Protein AF-A0A090QMY3-F1 (afdb_monomer_lite)

Organism: NCBI:txid754436

Sequence (239 aa):
MTNYEHYQSTVEQVNRAIQKEANAPWYIEYRPVTTSVRQAFDLVSPAGIVCQQLELDAAVAHAHWPEKSAVEQHVLDYVVRGAARLAPLRQTAFRNNIPQWLTQSLQQVHHVTGSSERLLSMLNDPAFPYPSQVNLDGIYLPCWVWHASEDETGASQASISVIDRRTGYFSAPRSVAAAQLVDQEKWLGAQVIDSVDESIETIRYYVDAHRRSQHHVDFDEPSISEALRHPCAATLSRL

Foldseek 3Di:
DFLLVVLVVLLVLLLVVVLVVQVAWWWKAWDPDPDQQKTWIFTAGPVRFGQEIAIDGPVVCCVQHPHGDTDDSLQVSQLSSLLSQLLFFPQLLSLLQLLVSRYCVVNLLVLVDPDDVVSVVLSNDSVDWHWFWFQDPNDTFIKIFSDWDQDPVRFIKTWIWTGDSVRSDTDRIDIDGPVRTDDSSVGSSPTRTDHSVSSNVSNVVSSVVSRVVVPPPPPPPPPPVRCVVDPDPVSPPVD

Structure (mmCIF, N/CA/C/O backbone):
data_AF-A0A090QMY3-F1
#
_entry.id   AF-A0A090QMY3-F1
#
loop_
_atom_site.group_PDB
_atom_site.id
_atom_site.type_symbol
_atom_site.label_atom_id
_atom_site.label_alt_id
_atom_site.label_comp_id
_atom_site.label_asym_id
_atom_site.label_entity_id
_atom_site.label_seq_id
_atom_site.pdbx_PDB_ins_code
_atom_site.Cartn_x
_atom_site.Cartn_y
_atom_site.Cartn_z
_atom_site.occupancy
_atom_site.B_iso_or_equiv
_atom_site.auth_seq_id
_atom_site.auth_comp_id
_atom_site.auth_asym_id
_atom_site.auth_atom_id
_atom_site.pdbx_PDB_model_num
ATOM 1 N N . MET A 1 1 ? 5.934 15.556 -22.215 1.00 76.00 1 MET A N 1
ATOM 2 C CA . MET A 1 1 ? 5.550 14.830 -20.999 1.00 76.00 1 MET A CA 1
ATOM 3 C C . MET A 1 1 ? 5.799 13.356 -21.248 1.00 76.00 1 MET A C 1
ATOM 5 O O . MET A 1 1 ? 5.212 12.819 -22.183 1.00 76.00 1 MET A O 1
ATOM 9 N N . THR A 1 2 ? 6.722 12.739 -20.518 1.00 85.69 2 THR A N 1
ATOM 10 C CA . THR A 1 2 ? 6.948 11.286 -20.558 1.00 85.69 2 THR A CA 1
ATOM 11 C C . THR A 1 2 ? 5.806 10.562 -19.836 1.00 85.69 2 THR A C 1
ATOM 13 O O . THR A 1 2 ? 5.078 11.169 -19.049 1.00 85.69 2 THR A O 1
ATOM 16 N N . ASN A 1 3 ? 5.637 9.256 -20.067 1.00 86.38 3 ASN A N 1
ATOM 17 C CA . ASN A 1 3 ? 4.653 8.467 -19.310 1.00 86.38 3 ASN A CA 1
ATOM 18 C C . ASN A 1 3 ? 4.964 8.450 -17.804 1.00 86.38 3 ASN A C 1
ATOM 20 O O . ASN A 1 3 ? 4.046 8.394 -16.991 1.00 86.38 3 ASN A O 1
ATOM 24 N N . TYR A 1 4 ? 6.241 8.561 -17.427 1.00 88.44 4 TYR A N 1
ATOM 25 C CA . TYR A 1 4 ? 6.655 8.689 -16.032 1.00 88.44 4 TYR A CA 1
ATOM 26 C C . TYR A 1 4 ? 6.173 10.006 -15.406 1.00 88.44 4 TYR A C 1
ATOM 28 O O . TYR A 1 4 ? 5.525 9.984 -14.362 1.00 88.44 4 TYR A O 1
ATOM 36 N N . GLU A 1 5 ? 6.399 11.141 -16.073 1.00 90.69 5 GLU A N 1
ATOM 37 C CA . GLU A 1 5 ? 5.902 12.451 -15.623 1.00 90.69 5 GLU A CA 1
ATOM 38 C C . GLU A 1 5 ? 4.368 12.474 -15.556 1.00 90.69 5 GLU A C 1
ATOM 40 O O . GLU A 1 5 ? 3.778 13.002 -14.610 1.00 90.69 5 GLU A O 1
ATOM 45 N N . HIS A 1 6 ? 3.710 11.853 -16.541 1.00 92.19 6 HIS A N 1
ATOM 46 C CA . HIS A 1 6 ? 2.259 11.715 -16.558 1.00 92.19 6 HIS A CA 1
ATOM 47 C C . HIS A 1 6 ? 1.744 10.899 -15.364 1.00 92.19 6 HIS A C 1
ATOM 49 O O . HIS A 1 6 ? 0.794 11.318 -14.698 1.00 92.19 6 HIS A O 1
ATOM 55 N N . TYR A 1 7 ? 2.391 9.772 -15.053 1.00 93.56 7 TYR A N 1
ATOM 56 C CA . TYR A 1 7 ? 2.085 8.963 -13.876 1.00 93.56 7 TYR A CA 1
ATOM 57 C C . TYR A 1 7 ? 2.255 9.765 -12.586 1.00 93.56 7 TYR A C 1
ATOM 59 O O . TYR A 1 7 ? 1.323 9.819 -11.789 1.00 93.56 7 TYR A O 1
ATOM 67 N N . GLN A 1 8 ? 3.388 10.445 -12.395 1.00 93.25 8 GLN A N 1
ATOM 68 C CA . GLN A 1 8 ? 3.629 11.241 -11.189 1.00 93.25 8 GLN A CA 1
ATOM 69 C C . GLN A 1 8 ? 2.563 12.328 -10.994 1.00 93.25 8 GLN A C 1
ATOM 71 O O . GLN A 1 8 ? 2.007 12.456 -9.903 1.00 93.25 8 GLN A O 1
ATOM 76 N N . SER A 1 9 ? 2.224 13.057 -12.063 1.00 95.38 9 SER A N 1
ATOM 77 C CA . SER A 1 9 ? 1.175 14.081 -12.027 1.00 95.38 9 SER A CA 1
ATOM 78 C C . SER A 1 9 ? -0.204 13.495 -11.704 1.00 95.38 9 SER A C 1
ATOM 80 O O . SER A 1 9 ? -0.978 14.099 -10.957 1.00 95.38 9 SER A O 1
ATOM 82 N N . THR A 1 10 ? -0.511 12.309 -12.234 1.00 95.88 10 THR A N 1
ATOM 83 C CA . THR A 1 10 ? -1.769 11.602 -11.964 1.00 95.88 10 THR A CA 1
ATOM 84 C C . THR A 1 10 ? -1.836 11.162 -10.503 1.00 95.88 10 THR A C 1
ATOM 86 O O . THR A 1 10 ? -2.801 11.482 -9.813 1.00 95.88 10 THR A O 1
ATOM 89 N N . VAL A 1 11 ? -0.782 10.515 -9.995 1.00 95.81 11 VAL A N 1
ATOM 90 C CA . VAL A 1 11 ? -0.675 10.075 -8.596 1.00 95.81 11 VAL A CA 1
ATOM 91 C C . VAL A 1 11 ? -0.853 11.244 -7.633 1.00 95.81 11 VAL A C 1
ATOM 93 O O . VAL A 1 11 ? -1.584 11.112 -6.655 1.00 95.81 11 VAL A O 1
ATOM 96 N N . GLU A 1 12 ? -0.222 12.393 -7.889 1.00 96.75 12 GLU A N 1
ATOM 97 C CA . GLU A 1 12 ? -0.337 13.561 -7.009 1.00 96.75 12 GLU A CA 1
ATOM 98 C C . GLU A 1 12 ? -1.786 14.068 -6.919 1.00 96.75 12 GLU A C 1
ATOM 100 O O . GLU A 1 12 ? -2.294 14.342 -5.826 1.00 96.75 12 GLU A O 1
ATOM 105 N N . GLN A 1 13 ? -2.469 14.162 -8.062 1.00 97.88 13 GLN A N 1
ATOM 106 C CA . GLN A 1 13 ? -3.857 14.618 -8.130 1.00 97.88 13 GLN A CA 1
ATOM 107 C C . GLN A 1 13 ? -4.817 13.626 -7.465 1.00 97.88 13 GLN A C 1
ATOM 109 O O . GLN A 1 13 ? -5.666 14.043 -6.673 1.00 97.88 13 GLN A O 1
ATOM 114 N N . VAL A 1 14 ? -4.642 12.325 -7.717 1.00 97.56 14 VAL A N 1
ATOM 115 C CA . VAL A 1 14 ? -5.430 11.252 -7.089 1.00 97.56 14 VAL A CA 1
ATOM 116 C C . VAL A 1 14 ? -5.219 11.257 -5.578 1.00 97.56 14 VAL A C 1
ATOM 118 O O . VAL A 1 14 ? -6.191 11.295 -4.827 1.00 97.56 14 VAL A O 1
ATOM 121 N N . ASN A 1 15 ? -3.966 11.304 -5.118 1.00 96.81 15 ASN A N 1
ATOM 122 C CA . ASN A 1 15 ? -3.625 11.354 -3.698 1.00 96.81 15 ASN A CA 1
ATOM 123 C C . ASN A 1 15 ? -4.322 12.531 -3.004 1.00 96.81 15 ASN A C 1
ATOM 125 O O . ASN A 1 15 ? -4.992 12.352 -1.993 1.00 96.81 15 ASN A O 1
ATOM 129 N N . ARG A 1 16 ? -4.253 13.731 -3.594 1.00 96.19 16 ARG A N 1
ATOM 130 C CA . ARG A 1 16 ? -4.919 14.927 -3.058 1.00 96.19 16 ARG A CA 1
ATOM 131 C C . ARG A 1 16 ? -6.442 14.781 -2.997 1.00 96.19 16 ARG A C 1
ATOM 133 O O . ARG A 1 16 ? -7.056 15.315 -2.074 1.00 96.19 16 ARG A O 1
ATOM 140 N N . ALA A 1 17 ? -7.057 14.127 -3.981 1.00 96.56 17 ALA A N 1
ATOM 141 C CA . ALA A 1 17 ? -8.501 13.913 -4.012 1.00 96.56 17 ALA A CA 1
ATOM 142 C C . ALA A 1 17 ? -8.941 12.929 -2.918 1.00 96.56 17 ALA A C 1
ATOM 144 O O . ALA A 1 17 ? -9.789 13.272 -2.096 1.00 96.56 17 ALA A O 1
ATOM 145 N N . ILE A 1 18 ? -8.301 11.759 -2.847 1.00 95.25 18 ILE A N 1
ATOM 146 C CA . ILE A 1 18 ? -8.640 10.714 -1.873 1.00 95.25 18 ILE A CA 1
ATOM 147 C C . ILE A 1 18 ? -8.323 11.156 -0.441 1.00 95.25 18 ILE A C 1
ATOM 149 O O . ILE A 1 18 ? -9.100 10.876 0.468 1.00 95.25 18 ILE A O 1
ATOM 153 N N . GLN A 1 19 ? -7.252 11.924 -0.224 1.00 93.56 19 GLN A N 1
ATOM 154 C CA . GLN A 1 19 ? -6.925 12.457 1.101 1.00 93.56 19 GLN A CA 1
ATOM 155 C C . GLN A 1 19 ? -8.052 13.328 1.676 1.00 93.56 19 GLN A C 1
ATOM 157 O O . GLN A 1 19 ? -8.326 13.283 2.873 1.00 93.56 19 GLN A O 1
ATOM 162 N N . LYS A 1 20 ? -8.738 14.109 0.829 1.00 92.06 20 LYS A N 1
ATOM 163 C CA . LYS A 1 20 ? -9.890 14.919 1.257 1.00 92.06 20 LYS A CA 1
ATOM 164 C C . LYS A 1 20 ? -11.068 14.050 1.694 1.00 92.06 20 LYS A C 1
ATOM 166 O O . LYS A 1 20 ? -11.793 14.442 2.603 1.00 92.06 20 LYS A O 1
ATOM 171 N N . GLU A 1 21 ? -11.250 12.893 1.061 1.0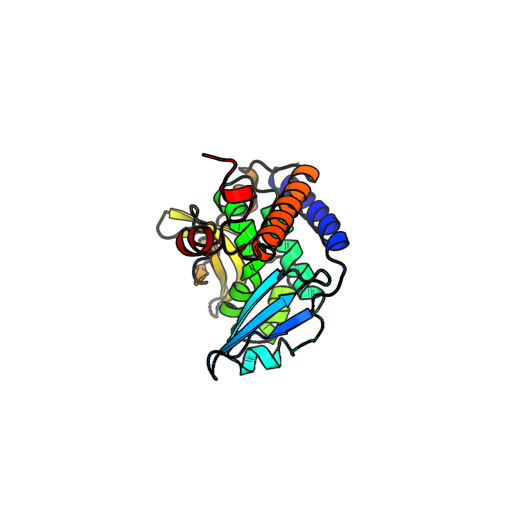0 89.88 21 GLU A N 1
ATOM 172 C CA . GLU A 1 21 ? -12.290 11.920 1.413 1.00 89.88 21 GLU A CA 1
ATOM 173 C C . GLU A 1 21 ? -11.943 11.161 2.703 1.00 89.88 21 GLU A C 1
ATOM 175 O O . GLU A 1 21 ? -12.826 10.879 3.508 1.00 89.88 21 GLU A O 1
ATOM 180 N N . ALA A 1 22 ? -10.656 10.892 2.942 1.00 86.19 22 ALA A N 1
ATOM 181 C CA . ALA A 1 22 ? -10.155 10.161 4.106 1.00 86.19 22 ALA A CA 1
ATOM 182 C C . ALA A 1 22 ? -9.902 11.031 5.359 1.00 86.19 22 ALA A C 1
ATOM 184 O O . ALA A 1 22 ? -9.361 10.532 6.338 1.00 86.19 22 ALA A O 1
ATOM 185 N N . ASN A 1 23 ? -10.296 12.310 5.366 1.00 78.31 23 ASN A N 1
ATOM 186 C CA . ASN A 1 23 ? -9.956 13.307 6.401 1.00 78.31 23 ASN A CA 1
ATOM 187 C C . ASN A 1 23 ? -10.599 13.075 7.792 1.00 78.31 23 ASN A C 1
ATOM 189 O O . ASN A 1 23 ? -10.559 13.941 8.664 1.00 78.31 23 ASN A O 1
ATOM 193 N N . ALA A 1 24 ? -11.254 11.939 8.010 1.00 83.56 24 ALA A N 1
ATOM 194 C CA . ALA A 1 24 ? -11.863 11.620 9.291 1.00 83.56 24 ALA A CA 1
ATOM 195 C C . ALA A 1 24 ? -10.978 10.605 10.039 1.00 83.56 24 ALA A C 1
ATOM 197 O O . ALA A 1 24 ? -10.548 9.622 9.429 1.00 83.56 24 ALA A O 1
ATOM 198 N N . PRO A 1 25 ? -10.697 10.821 11.338 1.00 87.31 25 PRO A N 1
ATOM 199 C CA . PRO A 1 25 ? -9.741 10.003 12.076 1.00 87.31 25 PRO A CA 1
ATOM 200 C C . PRO A 1 25 ? -10.227 8.559 12.173 1.00 87.31 25 PRO A C 1
ATOM 202 O O . PRO A 1 25 ? -11.381 8.312 12.514 1.00 87.31 25 PRO A O 1
ATOM 205 N N . TRP A 1 26 ? -9.348 7.603 11.881 1.00 93.75 26 TRP A N 1
ATOM 206 C CA . TRP A 1 26 ? -9.626 6.192 12.150 1.00 93.75 26 TRP A CA 1
ATOM 207 C C . TRP A 1 26 ? -9.380 5.890 13.629 1.00 93.75 26 TRP A C 1
ATOM 209 O O . TRP A 1 26 ? -8.683 6.640 14.314 1.00 93.75 26 TRP A O 1
ATOM 219 N N . TYR A 1 27 ? -9.926 4.784 14.115 1.00 94.38 27 TYR A N 1
ATOM 220 C CA . TYR A 1 27 ? -9.776 4.327 15.493 1.00 94.38 27 TYR A CA 1
ATOM 221 C C . TYR A 1 27 ? -9.229 2.910 15.536 1.00 94.38 27 TYR A C 1
ATOM 223 O O . TYR A 1 27 ? -9.397 2.135 14.597 1.00 94.38 27 TYR A O 1
ATOM 231 N N . ILE A 1 28 ? -8.561 2.585 16.635 1.00 95.31 28 ILE A N 1
ATOM 232 C CA . ILE A 1 28 ? -7.950 1.277 16.847 1.00 95.31 28 ILE A CA 1
ATOM 233 C C . ILE A 1 28 ? -8.906 0.402 17.656 1.00 95.31 28 ILE A C 1
ATOM 235 O O . ILE A 1 28 ? -9.244 0.739 18.794 1.00 95.31 28 ILE A O 1
ATOM 239 N N . GLU A 1 29 ? -9.292 -0.742 17.097 1.00 94.69 29 GLU A N 1
ATOM 240 C CA . GLU A 1 29 ? -10.166 -1.720 17.747 1.00 94.69 29 GLU A CA 1
ATOM 241 C C . GLU A 1 29 ? -9.447 -3.057 17.922 1.00 94.69 29 GLU A C 1
ATOM 243 O O . GLU A 1 29 ? -9.020 -3.693 16.959 1.00 94.69 29 GLU A O 1
ATOM 248 N N . TYR A 1 30 ? -9.285 -3.495 19.171 1.00 93.44 30 TYR A N 1
ATOM 249 C CA . TYR A 1 30 ? -8.626 -4.763 19.463 1.00 93.44 30 TYR A CA 1
ATOM 250 C C . TYR A 1 30 ? -9.609 -5.914 19.307 1.00 93.44 30 TYR A C 1
ATOM 252 O O . TYR A 1 30 ? -10.712 -5.900 19.856 1.00 93.44 30 TYR A O 1
ATOM 260 N N . ARG A 1 31 ? -9.179 -6.951 18.589 1.00 91.44 31 ARG A N 1
ATOM 261 C CA . ARG A 1 31 ? -9.924 -8.204 18.501 1.00 91.44 31 ARG A CA 1
ATOM 262 C C . ARG A 1 31 ? -9.680 -9.037 19.768 1.00 91.44 31 ARG A C 1
ATOM 264 O O . ARG A 1 31 ? -8.616 -8.908 20.386 1.00 91.44 31 ARG A O 1
ATOM 271 N N . PRO A 1 32 ? -10.640 -9.893 20.173 1.00 86.25 32 PRO A N 1
ATOM 272 C CA . PRO A 1 32 ? -10.471 -10.769 21.326 1.00 86.25 32 PRO A CA 1
ATOM 273 C C . PRO A 1 32 ? -9.166 -11.564 21.239 1.00 86.25 32 PRO A C 1
ATOM 275 O O . PRO A 1 32 ? -8.857 -12.161 20.208 1.00 86.25 32 PRO A O 1
ATOM 278 N N . VAL A 1 33 ? -8.401 -11.555 22.330 1.00 78.31 33 VAL A N 1
ATOM 279 C CA . VAL A 1 33 ? -7.078 -12.182 22.397 1.00 78.31 33 VAL A CA 1
ATOM 280 C C . VAL A 1 33 ? -7.205 -13.689 22.184 1.00 78.31 33 VAL A C 1
ATOM 282 O O . VAL A 1 33 ? -7.813 -14.389 22.992 1.00 78.31 33 VAL A O 1
ATOM 285 N N . THR A 1 34 ? -6.602 -14.202 21.113 1.00 64.50 34 THR A N 1
ATOM 286 C CA . THR A 1 34 ? -6.524 -15.644 20.838 1.00 64.50 34 THR A CA 1
ATOM 287 C C . THR A 1 34 ? -5.340 -16.305 21.546 1.00 64.50 34 THR A C 1
ATOM 289 O O . THR A 1 34 ? -5.429 -17.474 21.915 1.00 64.50 34 THR A O 1
ATOM 292 N N . THR A 1 35 ? -4.239 -15.575 21.783 1.00 71.94 35 THR A N 1
ATOM 293 C CA . THR A 1 35 ? -3.051 -16.052 22.519 1.00 71.94 35 THR A CA 1
ATOM 294 C C . THR A 1 35 ? -2.392 -14.919 23.307 1.00 71.94 35 THR A C 1
ATOM 296 O O . THR A 1 35 ? -2.449 -13.770 22.895 1.00 71.94 35 THR A O 1
ATOM 299 N N . SER A 1 36 ? -1.699 -15.215 24.412 1.00 74.56 36 SER A N 1
ATOM 300 C CA . SER A 1 36 ? -1.029 -14.185 25.232 1.00 74.56 36 SER A CA 1
ATOM 301 C C . SER A 1 36 ? 0.165 -13.495 24.555 1.00 74.56 36 SER A C 1
ATOM 303 O O . SER A 1 36 ? 0.686 -12.518 25.089 1.00 74.56 36 SER A O 1
ATOM 305 N N . VAL A 1 37 ? 0.624 -14.004 23.407 1.00 86.19 37 VAL A N 1
ATOM 306 C CA . VAL A 1 37 ? 1.833 -13.529 22.716 1.00 86.19 37 VAL A CA 1
ATOM 307 C C . VAL A 1 37 ? 1.496 -12.556 21.587 1.00 86.19 37 VAL A C 1
ATOM 309 O O . VAL A 1 37 ? 2.251 -11.615 21.350 1.00 86.19 37 VAL A O 1
ATOM 312 N N . ARG A 1 38 ? 0.361 -12.749 20.906 1.00 90.50 38 ARG A N 1
ATOM 313 C CA . ARG A 1 38 ? -0.054 -11.957 19.743 1.00 90.50 38 ARG A CA 1
ATOM 314 C C . ARG A 1 38 ? -1.318 -11.164 20.042 1.00 90.50 38 ARG A C 1
ATOM 316 O O . ARG A 1 38 ? -2.239 -11.669 20.674 1.00 90.50 38 ARG A O 1
ATOM 323 N N . GLN A 1 39 ? -1.370 -9.940 19.533 1.00 92.06 39 GLN A N 1
ATOM 324 C CA . GLN A 1 39 ? -2.547 -9.086 19.567 1.00 92.06 39 GLN A CA 1
ATOM 325 C C . GLN A 1 39 ? -2.977 -8.771 18.138 1.00 92.06 39 GLN A C 1
ATOM 327 O O . GLN A 1 39 ? -2.235 -8.147 17.375 1.00 92.06 39 GLN A O 1
ATOM 332 N N . ALA A 1 40 ? -4.194 -9.190 17.804 1.00 93.94 40 ALA A N 1
ATOM 333 C CA . ALA A 1 40 ? -4.861 -8.828 16.566 1.00 93.94 40 ALA A CA 1
ATOM 334 C C . ALA A 1 40 ? -5.713 -7.571 16.789 1.00 93.94 40 ALA A C 1
ATOM 336 O O . ALA A 1 40 ? -6.410 -7.458 17.800 1.00 93.94 40 ALA A O 1
ATOM 337 N N . PHE A 1 41 ? -5.655 -6.620 15.868 1.00 94.31 41 PHE A N 1
ATOM 338 C CA . PHE A 1 41 ? -6.429 -5.384 15.938 1.00 94.31 41 PHE A CA 1
ATOM 339 C C . PHE A 1 41 ? -6.707 -4.843 14.542 1.00 94.31 41 PHE A C 1
ATOM 341 O O . PHE A 1 41 ? -6.051 -5.220 13.567 1.00 94.31 41 PHE A O 1
ATOM 348 N N . ASP A 1 42 ? -7.701 -3.972 14.469 1.00 95.50 42 ASP A N 1
ATOM 349 C CA . ASP A 1 42 ? -8.201 -3.385 13.242 1.00 95.50 42 ASP A CA 1
ATOM 350 C C . ASP A 1 42 ? -8.132 -1.857 13.342 1.00 95.50 42 ASP A C 1
ATOM 352 O O . ASP A 1 42 ? -8.348 -1.273 14.407 1.00 95.50 42 ASP A O 1
ATOM 356 N N . LEU A 1 43 ? -7.811 -1.202 12.226 1.00 95.19 43 LEU A N 1
ATOM 357 C CA . LEU A 1 43 ? -7.955 0.243 12.079 1.00 95.19 43 LEU A CA 1
ATOM 358 C C . LEU A 1 43 ? -9.285 0.510 11.390 1.00 95.19 43 LEU A C 1
ATOM 360 O O . LEU A 1 43 ? -9.467 0.136 10.230 1.00 95.19 43 LEU A O 1
ATOM 364 N N . VAL A 1 44 ? -10.206 1.144 12.102 1.00 93.50 44 VAL A N 1
ATOM 365 C CA . VAL A 1 44 ? -11.608 1.278 11.708 1.00 93.50 44 VAL A CA 1
ATOM 366 C C . VAL A 1 44 ? -11.919 2.735 11.397 1.00 93.50 44 VAL A C 1
ATOM 368 O O . VAL A 1 44 ? -11.631 3.639 12.181 1.00 93.50 44 VAL A O 1
ATOM 371 N N . SER A 1 45 ? -12.505 2.986 10.230 1.00 91.81 45 SER A N 1
ATOM 372 C CA . SER A 1 45 ? -12.984 4.324 9.871 1.00 91.81 45 SER A CA 1
ATOM 373 C C . SER A 1 45 ? -14.173 4.752 10.747 1.00 91.81 45 SER A C 1
ATOM 375 O O . SER A 1 45 ? -14.891 3.901 11.270 1.00 91.81 45 SER A O 1
ATOM 377 N N . PRO A 1 46 ? -14.500 6.054 10.825 1.00 88.00 46 PRO A N 1
ATOM 378 C CA . PRO A 1 46 ? -15.694 6.531 11.537 1.00 88.00 46 PRO A CA 1
ATOM 379 C C . PRO A 1 46 ? -17.022 5.939 11.052 1.00 88.00 46 PRO A C 1
ATOM 381 O O . PRO A 1 46 ? -18.017 5.991 11.767 1.00 88.00 46 PRO A O 1
ATOM 384 N N . ALA A 1 47 ? -17.050 5.385 9.837 1.00 86.25 47 ALA A N 1
ATOM 385 C CA . ALA A 1 47 ? -18.209 4.694 9.282 1.00 86.25 47 ALA A CA 1
ATOM 386 C C . ALA A 1 47 ? -18.311 3.218 9.725 1.00 86.25 47 ALA A C 1
ATOM 388 O O . ALA A 1 47 ? -19.187 2.507 9.239 1.00 86.25 47 ALA A O 1
ATOM 389 N N . GLY A 1 48 ? -17.416 2.742 10.599 1.00 87.00 48 GLY A N 1
ATOM 390 C CA . GLY A 1 48 ? -17.379 1.353 11.070 1.00 87.00 48 GLY A CA 1
ATOM 391 C C . GLY A 1 48 ? -16.758 0.369 10.075 1.00 87.00 48 GLY A C 1
ATOM 392 O O . GLY A 1 48 ? -16.933 -0.835 10.216 1.00 87.00 48 GLY A O 1
ATOM 393 N N . ILE A 1 49 ? -16.062 0.862 9.046 1.00 89.94 49 ILE A N 1
ATOM 394 C CA . ILE A 1 49 ? -15.405 0.014 8.041 1.00 89.94 49 ILE A CA 1
ATOM 395 C C . ILE A 1 49 ? -13.999 -0.310 8.531 1.00 89.94 49 ILE A C 1
ATOM 397 O O . ILE A 1 49 ? -13.222 0.617 8.773 1.00 89.94 49 ILE A O 1
ATOM 401 N N . VAL A 1 50 ? -13.657 -1.595 8.604 1.00 92.50 50 VAL A N 1
ATOM 402 C CA . VAL A 1 50 ? -12.290 -2.063 8.844 1.00 92.50 50 VAL A CA 1
ATOM 403 C C . VAL A 1 50 ? -11.438 -1.680 7.642 1.00 92.50 50 VAL A C 1
ATOM 405 O O . VAL A 1 50 ? -11.590 -2.232 6.551 1.00 92.50 50 VAL A O 1
ATOM 408 N N . CYS A 1 51 ? -10.558 -0.707 7.829 1.00 92.75 51 CYS A N 1
ATOM 409 C CA . CYS A 1 51 ? -9.613 -0.277 6.818 1.00 92.75 51 CYS A CA 1
ATOM 410 C C . CYS A 1 51 ? -8.422 -1.226 6.830 1.00 92.75 51 CYS A C 1
ATOM 412 O O . CYS A 1 51 ? -8.282 -1.991 5.895 1.00 92.75 51 CYS A O 1
ATOM 414 N N . GLN A 1 52 ? -7.633 -1.268 7.903 1.00 95.50 52 GLN A N 1
ATOM 415 C CA . GLN A 1 52 ? -6.436 -2.115 7.991 1.00 95.50 52 GLN A CA 1
ATOM 416 C C . GLN A 1 52 ? -6.603 -3.181 9.070 1.00 95.50 52 GLN A C 1
ATOM 418 O O . GLN A 1 52 ? -7.259 -2.943 10.078 1.00 95.50 52 GLN A O 1
ATOM 423 N N . GLN A 1 53 ? -5.977 -4.335 8.877 1.00 94.81 53 GLN A N 1
ATOM 424 C CA . GLN A 1 53 ? -5.956 -5.440 9.826 1.00 94.81 53 GLN A CA 1
ATOM 425 C C . GLN A 1 53 ? -4.510 -5.774 10.153 1.00 94.81 53 GLN A C 1
ATOM 427 O O . GLN A 1 53 ? -3.690 -5.959 9.253 1.00 94.81 53 GLN A O 1
ATOM 432 N N . LEU A 1 54 ? -4.210 -5.862 11.443 1.00 94.00 54 LEU A N 1
ATOM 433 C CA . LEU A 1 54 ? -2.872 -6.137 11.931 1.00 94.00 54 LEU A CA 1
ATOM 434 C C . LEU A 1 54 ? -2.890 -7.255 12.972 1.00 94.00 54 LEU A C 1
ATOM 436 O O . LEU A 1 54 ? -3.844 -7.418 13.734 1.00 94.00 54 LEU A O 1
ATOM 440 N N . GLU A 1 55 ? -1.805 -8.016 13.007 1.00 93.19 55 GLU A N 1
ATOM 441 C CA . GLU A 1 55 ? -1.486 -8.981 14.049 1.00 93.19 55 GLU A CA 1
ATOM 442 C C . GLU A 1 55 ? -0.000 -8.864 14.396 1.00 93.19 55 GLU A C 1
ATOM 444 O O . GLU A 1 55 ? 0.888 -9.207 13.608 1.00 93.19 55 GLU A O 1
ATOM 449 N N . LEU A 1 56 ? 0.272 -8.358 15.596 1.00 91.44 56 LEU A N 1
ATOM 450 C CA . LEU A 1 56 ? 1.620 -8.068 16.080 1.00 91.44 56 LEU A CA 1
ATOM 451 C C . LEU A 1 56 ? 1.865 -8.772 17.411 1.00 91.44 56 LEU A C 1
ATOM 453 O O . LEU A 1 56 ? 0.935 -9.257 18.055 1.00 91.44 56 LEU A O 1
ATOM 457 N N . ASP A 1 57 ? 3.121 -8.819 17.845 1.00 91.06 57 ASP A N 1
ATOM 458 C CA . ASP A 1 57 ? 3.418 -9.199 19.226 1.00 91.06 57 ASP A CA 1
ATOM 459 C C . ASP A 1 57 ? 2.718 -8.224 20.177 1.00 91.06 57 ASP A C 1
ATOM 461 O O . ASP A 1 57 ? 2.741 -7.009 19.959 1.00 91.06 57 ASP A O 1
ATOM 465 N N . ALA A 1 58 ? 2.094 -8.744 21.236 1.00 90.00 58 ALA A N 1
ATOM 466 C CA . ALA A 1 58 ? 1.230 -7.952 22.107 1.00 90.00 58 ALA A CA 1
ATOM 467 C C . ALA A 1 58 ? 1.959 -6.724 22.675 1.00 90.00 58 ALA A C 1
ATOM 469 O O . ALA A 1 58 ? 1.407 -5.628 22.662 1.00 90.00 58 ALA A O 1
ATOM 470 N N . ALA A 1 59 ? 3.221 -6.864 23.089 1.00 88.25 59 ALA A N 1
ATOM 471 C CA . ALA A 1 59 ? 4.019 -5.738 23.577 1.00 88.25 59 ALA A CA 1
ATOM 472 C C . ALA A 1 59 ? 4.187 -4.625 22.524 1.00 88.25 59 ALA A C 1
ATOM 474 O O . ALA A 1 59 ? 4.088 -3.445 22.850 1.00 88.25 59 ALA A O 1
ATOM 475 N N . VAL A 1 60 ? 4.392 -4.995 21.255 1.00 88.81 60 VAL A N 1
ATOM 476 C CA . VAL A 1 60 ? 4.525 -4.043 20.143 1.00 88.81 60 VAL A CA 1
ATOM 477 C C . VAL A 1 60 ? 3.179 -3.390 19.841 1.00 88.81 60 VAL A C 1
ATOM 479 O O . VAL A 1 60 ? 3.132 -2.169 19.707 1.00 88.81 60 VAL A O 1
ATOM 482 N N . ALA A 1 61 ? 2.093 -4.167 19.789 1.00 90.25 61 ALA A N 1
ATOM 483 C CA . ALA A 1 61 ? 0.748 -3.647 19.553 1.00 90.25 61 ALA A CA 1
ATOM 484 C C . ALA A 1 61 ? 0.370 -2.579 20.589 1.00 90.25 61 ALA A C 1
ATOM 486 O O . ALA A 1 61 ? 0.064 -1.454 20.215 1.00 90.25 61 ALA A O 1
ATOM 487 N N . HIS A 1 62 ? 0.502 -2.877 21.884 1.00 88.94 62 HIS A N 1
ATOM 488 C CA . HIS A 1 62 ? 0.129 -1.937 22.947 1.00 88.94 62 HIS A CA 1
ATOM 489 C C . HIS A 1 62 ? 1.026 -0.691 22.992 1.00 88.94 62 HIS A C 1
ATOM 491 O O . HIS A 1 62 ? 0.565 0.375 23.392 1.00 88.94 62 HIS A O 1
ATOM 497 N N . ALA A 1 63 ? 2.294 -0.807 22.583 1.00 87.50 63 ALA A N 1
ATOM 498 C CA . ALA A 1 63 ? 3.219 0.323 22.556 1.00 87.50 63 ALA A CA 1
ATOM 499 C C . ALA A 1 63 ? 2.945 1.312 21.406 1.00 87.50 63 ALA A C 1
ATOM 501 O O . ALA A 1 63 ? 3.188 2.502 21.573 1.00 87.50 63 ALA A O 1
ATOM 502 N N . HIS A 1 64 ? 2.460 0.835 20.254 1.00 85.38 64 HIS A N 1
ATOM 503 C CA . HIS A 1 64 ? 2.318 1.650 19.031 1.00 85.38 64 HIS A CA 1
ATOM 504 C C . HIS A 1 64 ? 0.880 1.940 18.642 1.00 85.38 64 HIS A C 1
ATOM 506 O O . HIS A 1 64 ? 0.605 2.921 17.961 1.00 85.38 64 HIS A O 1
ATOM 512 N N . TRP A 1 65 ? -0.030 1.070 19.057 1.00 90.56 65 TRP A N 1
ATOM 513 C CA . TRP A 1 65 ? -1.426 1.094 18.669 1.00 90.56 65 TRP A CA 1
ATOM 514 C C . TRP A 1 65 ? -2.295 1.009 19.922 1.00 90.56 65 TRP A C 1
ATOM 516 O O . TRP A 1 65 ? -2.935 -0.021 20.133 1.00 90.56 65 TRP A O 1
ATOM 526 N N . PRO A 1 66 ? -2.296 2.030 20.802 1.00 87.31 66 PRO A N 1
ATOM 527 C CA . PRO A 1 66 ? -3.082 1.983 22.029 1.00 87.31 66 PRO A CA 1
ATOM 528 C C . PRO A 1 66 ? -4.572 1.775 21.730 1.00 87.31 66 PRO A C 1
ATOM 530 O O . PRO A 1 66 ? -5.138 2.400 20.836 1.00 87.31 66 PRO A O 1
ATOM 533 N N . GLU A 1 67 ? -5.227 0.891 22.479 1.00 85.62 67 GLU A N 1
ATOM 534 C CA . GLU A 1 67 ? -6.638 0.573 22.247 1.00 85.62 67 GLU A CA 1
ATOM 535 C C . GLU A 1 67 ? -7.517 1.838 22.306 1.00 85.62 67 GLU A C 1
ATOM 537 O O . GLU A 1 67 ? -7.357 2.678 23.197 1.00 85.62 67 GLU A O 1
ATOM 542 N N . LYS A 1 68 ? -8.463 1.969 21.366 1.00 81.50 68 LYS A N 1
ATOM 543 C CA . LYS A 1 68 ? -9.398 3.103 21.239 1.00 81.50 68 LYS A CA 1
ATOM 544 C C . LYS A 1 68 ? -8.737 4.465 21.019 1.00 81.50 68 LYS A C 1
ATOM 546 O O . LYS A 1 68 ? -9.433 5.482 21.072 1.00 81.50 68 LYS A O 1
ATOM 551 N N . SER A 1 69 ? -7.432 4.527 20.757 1.00 88.94 69 SER A N 1
ATOM 552 C CA . SER A 1 69 ? -6.819 5.781 20.336 1.00 88.94 69 SER A CA 1
ATOM 553 C C . SER A 1 69 ? -7.171 6.087 18.882 1.00 88.94 69 SER A C 1
ATOM 555 O O . SER A 1 69 ? -7.466 5.196 18.078 1.00 88.94 69 SER A O 1
ATOM 557 N N . ALA A 1 70 ? -7.146 7.375 18.546 1.00 92.88 70 ALA A N 1
ATOM 558 C CA . ALA A 1 70 ? -7.190 7.794 17.156 1.00 92.88 70 ALA A CA 1
ATOM 559 C C . ALA A 1 70 ? -5.904 7.341 16.452 1.00 92.88 70 ALA A C 1
ATOM 561 O O . ALA A 1 70 ? -4.817 7.395 17.030 1.00 92.88 70 ALA A O 1
ATOM 562 N N . VAL A 1 71 ? -6.041 6.905 15.206 1.00 91.88 71 VAL A N 1
ATOM 563 C CA . VAL A 1 71 ? -4.917 6.621 14.320 1.00 91.88 71 VAL A CA 1
ATOM 564 C C . VAL A 1 71 ? -4.289 7.942 13.897 1.00 91.88 71 VAL A C 1
ATOM 566 O O . VAL A 1 71 ? -4.986 8.880 13.506 1.00 91.88 71 VAL A O 1
ATOM 569 N N . GLU A 1 72 ? -2.965 8.016 13.969 1.00 91.06 72 GLU A N 1
ATOM 570 C CA . GLU A 1 72 ? -2.235 9.216 13.583 1.00 91.06 72 GLU A CA 1
ATOM 571 C C . GLU A 1 72 ? -2.364 9.519 12.085 1.00 91.06 72 GLU A C 1
ATOM 573 O O . GLU A 1 72 ? -2.368 8.623 11.240 1.00 91.06 72 GLU A O 1
ATOM 578 N N . GLN A 1 73 ? -2.409 10.809 11.741 1.00 91.00 73 GLN A N 1
ATOM 579 C CA . GLN A 1 73 ? -2.653 11.263 10.369 1.00 91.00 73 GLN A CA 1
ATOM 580 C C . GLN A 1 73 ? -1.632 10.713 9.363 1.00 91.00 73 GLN A C 1
ATOM 582 O O . GLN A 1 73 ? -2.001 10.318 8.262 1.00 91.00 73 GLN A O 1
ATOM 587 N N . HIS A 1 74 ? -0.362 10.616 9.756 1.00 91.12 74 HIS A N 1
ATOM 588 C CA . HIS A 1 74 ? 0.704 10.134 8.881 1.00 91.12 74 HIS A CA 1
ATOM 589 C C . HIS A 1 74 ? 0.508 8.663 8.449 1.00 91.12 74 HIS A C 1
ATOM 591 O O . HIS A 1 74 ? 0.975 8.258 7.384 1.00 91.12 74 HIS A O 1
ATOM 597 N N . VAL A 1 75 ? -0.212 7.857 9.243 1.00 93.00 75 VAL A N 1
ATOM 598 C CA . VAL A 1 75 ? -0.585 6.479 8.888 1.00 93.00 75 VAL A CA 1
ATOM 599 C C . VAL A 1 75 ? -1.619 6.494 7.763 1.00 93.00 75 VAL A C 1
ATOM 601 O O . VAL A 1 75 ? -1.477 5.762 6.782 1.00 93.00 75 VAL A O 1
ATOM 604 N N . LEU A 1 76 ? -2.642 7.347 7.880 1.00 93.19 76 LEU A N 1
ATOM 605 C CA . LEU A 1 76 ? -3.661 7.521 6.841 1.00 93.19 76 LEU A CA 1
ATOM 606 C C . LEU A 1 76 ? -3.010 8.016 5.548 1.00 93.19 76 LEU A C 1
ATOM 608 O O . LEU A 1 76 ? -3.238 7.433 4.489 1.00 93.19 76 LEU A O 1
ATOM 612 N N . ASP A 1 77 ? -2.139 9.022 5.649 1.00 94.12 77 ASP A N 1
ATOM 613 C CA . ASP A 1 77 ? -1.398 9.579 4.515 1.00 94.12 77 ASP A CA 1
ATOM 614 C C . ASP A 1 77 ? -0.588 8.494 3.791 1.00 94.12 77 ASP A C 1
ATOM 616 O O . ASP A 1 77 ? -0.565 8.443 2.560 1.00 94.12 77 ASP A O 1
ATOM 620 N N . TYR A 1 78 ? 0.036 7.576 4.538 1.00 95.12 78 TYR A N 1
ATOM 621 C CA . TYR A 1 78 ? 0.768 6.445 3.969 1.00 95.12 78 TYR A CA 1
ATOM 622 C C . TYR A 1 78 ? -0.143 5.488 3.187 1.00 95.12 78 TYR A C 1
ATOM 624 O O . TYR A 1 78 ? 0.173 5.119 2.049 1.00 95.12 78 TYR A O 1
ATOM 632 N N . VAL A 1 79 ? -1.280 5.095 3.771 1.00 95.31 79 VAL A N 1
ATOM 633 C CA . VAL A 1 79 ? -2.235 4.175 3.133 1.00 95.31 79 VAL A CA 1
ATOM 634 C C . VAL A 1 79 ? -2.834 4.801 1.870 1.00 95.31 79 VAL A C 1
ATOM 636 O O . VAL A 1 79 ? -2.887 4.145 0.825 1.00 95.31 79 VAL A O 1
ATOM 639 N N . VAL A 1 80 ? -3.234 6.074 1.934 1.00 95.50 80 VAL A N 1
ATOM 640 C CA . VAL A 1 80 ? -3.789 6.817 0.792 1.00 95.50 80 VAL A CA 1
ATOM 641 C C . VAL A 1 80 ? -2.745 6.972 -0.312 1.00 95.50 80 VAL A C 1
ATOM 643 O O . VAL A 1 80 ? -3.037 6.679 -1.474 1.00 95.50 80 VAL A O 1
ATOM 646 N N . ARG A 1 81 ? -1.504 7.327 0.039 1.00 96.12 81 ARG A N 1
ATOM 647 C CA . ARG A 1 81 ? -0.397 7.463 -0.917 1.00 96.12 81 ARG A CA 1
ATOM 648 C C . ARG A 1 81 ? -0.147 6.181 -1.700 1.00 96.12 81 ARG A C 1
ATOM 650 O O . ARG A 1 81 ? 0.046 6.244 -2.914 1.00 96.12 81 ARG A O 1
ATOM 657 N N . GLY A 1 82 ? -0.157 5.019 -1.050 1.00 95.62 82 GLY A N 1
ATOM 658 C CA . GLY A 1 82 ? 0.021 3.760 -1.771 1.00 95.62 82 GLY A CA 1
ATOM 659 C C . GLY A 1 82 ? -1.173 3.400 -2.661 1.00 95.62 82 GLY A C 1
ATOM 660 O O . GLY A 1 82 ? -0.971 2.970 -3.795 1.00 95.62 82 GLY A O 1
ATOM 661 N N . ALA A 1 83 ? -2.408 3.676 -2.228 1.00 95.56 83 ALA A N 1
ATOM 662 C CA . ALA A 1 83 ? -3.591 3.471 -3.067 1.00 95.56 83 ALA A CA 1
ATOM 663 C C . ALA A 1 83 ? -3.548 4.366 -4.320 1.00 95.56 83 ALA A C 1
ATOM 665 O O . ALA A 1 83 ? -3.774 3.890 -5.433 1.00 95.56 83 ALA A O 1
ATOM 666 N N . ALA A 1 84 ? -3.162 5.635 -4.153 1.00 96.44 84 ALA A N 1
ATOM 667 C CA . ALA A 1 84 ? -2.990 6.589 -5.244 1.00 96.44 84 ALA A CA 1
ATOM 668 C C . ALA A 1 84 ? -1.868 6.202 -6.221 1.00 96.44 84 ALA A C 1
ATOM 670 O O . ALA A 1 84 ? -1.950 6.541 -7.396 1.00 96.44 84 ALA A O 1
ATOM 671 N N . ARG A 1 85 ? -0.838 5.479 -5.759 1.00 95.38 85 ARG A N 1
ATOM 672 C CA . ARG A 1 85 ? 0.244 4.934 -6.601 1.00 95.38 85 ARG A CA 1
ATOM 673 C C . ARG A 1 85 ? -0.160 3.670 -7.360 1.00 95.38 85 ARG A C 1
ATOM 675 O O . ARG A 1 85 ? 0.368 3.417 -8.436 1.00 95.38 85 ARG A O 1
ATOM 682 N N . LEU A 1 86 ? -1.097 2.882 -6.833 1.00 93.69 86 LEU A N 1
ATOM 683 C CA . LEU A 1 86 ? -1.605 1.690 -7.522 1.00 93.69 86 LEU A CA 1
ATOM 684 C C . LEU A 1 86 ? -2.655 2.011 -8.572 1.00 93.69 86 LEU A C 1
ATOM 686 O O . LEU A 1 86 ? -2.625 1.427 -9.651 1.00 93.69 86 LEU A O 1
ATOM 690 N N . ALA A 1 87 ? -3.602 2.884 -8.235 1.00 94.38 87 ALA A N 1
ATOM 691 C CA . ALA A 1 87 ? -4.815 3.070 -9.021 1.00 94.38 87 ALA A CA 1
ATOM 692 C C . ALA A 1 87 ? -4.576 3.414 -10.502 1.00 94.38 87 ALA A C 1
ATOM 694 O O . ALA A 1 87 ? -5.288 2.851 -11.332 1.00 94.38 87 ALA A O 1
ATOM 695 N N . PRO A 1 88 ? -3.558 4.222 -10.865 1.00 94.38 88 PRO A N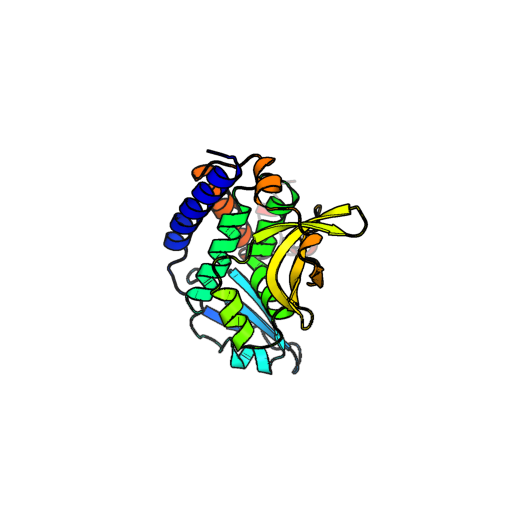 1
ATOM 696 C CA . PRO A 1 88 ? -3.285 4.531 -12.265 1.00 94.38 88 PRO A CA 1
ATOM 697 C C . PRO A 1 88 ? -2.695 3.367 -13.077 1.00 94.38 88 PRO A C 1
ATOM 699 O O . PRO A 1 88 ? -2.570 3.472 -14.298 1.00 94.38 88 PRO A O 1
ATOM 702 N N . LEU A 1 89 ? -2.262 2.276 -12.431 1.00 92.69 89 LEU A N 1
ATOM 703 C CA . LEU A 1 89 ? -1.574 1.164 -13.084 1.00 92.69 89 LEU A CA 1
ATOM 704 C C . LEU A 1 89 ? -2.566 0.108 -13.588 1.00 92.69 89 LEU A C 1
ATOM 706 O O . LEU A 1 89 ? -3.228 -0.583 -12.815 1.00 92.69 89 LEU A O 1
ATOM 710 N N . ARG A 1 90 ? -2.600 -0.111 -14.909 1.00 87.81 90 ARG A N 1
ATOM 711 C CA . ARG A 1 90 ? -3.494 -1.101 -15.543 1.00 87.81 90 ARG A CA 1
ATOM 712 C C . ARG A 1 90 ? -3.054 -2.556 -15.426 1.00 87.81 90 ARG A C 1
ATOM 714 O O . ARG A 1 90 ? -3.846 -3.449 -15.724 1.00 87.81 90 ARG A O 1
ATOM 721 N N . GLN A 1 91 ? -1.808 -2.829 -15.038 1.00 88.31 91 GLN A N 1
ATOM 722 C CA . GLN A 1 91 ? -1.351 -4.216 -14.958 1.00 88.31 91 GLN A CA 1
ATOM 723 C C . GLN A 1 91 ? -2.172 -4.972 -13.911 1.00 88.31 91 GLN A C 1
ATOM 725 O O . GLN A 1 91 ? -2.287 -4.553 -12.758 1.00 88.31 91 GLN A O 1
ATOM 730 N N . THR A 1 92 ? -2.678 -6.135 -14.311 1.00 87.88 92 THR A N 1
ATOM 731 C CA . THR A 1 92 ? -3.573 -6.970 -13.505 1.00 87.88 92 THR A CA 1
ATOM 732 C C . THR A 1 92 ? -3.025 -7.259 -12.110 1.00 87.88 92 THR A C 1
ATOM 734 O O . THR A 1 92 ? -3.783 -7.234 -11.150 1.00 87.88 92 THR A O 1
ATOM 737 N N . ALA A 1 93 ? -1.712 -7.469 -11.974 1.00 90.38 93 ALA A N 1
ATOM 738 C CA . ALA A 1 93 ? -1.091 -7.732 -10.678 1.00 90.38 93 ALA A CA 1
ATOM 739 C C . ALA A 1 93 ? -1.297 -6.580 -9.675 1.00 90.38 93 ALA A C 1
ATOM 741 O O . ALA A 1 93 ? -1.663 -6.835 -8.533 1.00 90.38 93 ALA A O 1
ATOM 742 N N . PHE A 1 94 ? -1.119 -5.324 -10.101 1.00 91.62 94 PHE A N 1
ATOM 743 C CA . PHE A 1 94 ? -1.297 -4.157 -9.229 1.00 91.62 94 PHE A CA 1
ATOM 744 C C . PHE A 1 94 ? -2.774 -3.865 -8.965 1.00 91.62 94 PHE A C 1
ATOM 746 O O . PHE A 1 94 ? -3.134 -3.602 -7.821 1.00 91.62 94 PHE A O 1
ATOM 753 N N . ARG A 1 95 ? -3.652 -4.009 -9.970 1.00 90.06 95 ARG A N 1
ATOM 754 C CA . ARG A 1 95 ? -5.105 -3.871 -9.759 1.00 90.06 95 ARG A CA 1
ATOM 755 C C . ARG A 1 95 ? -5.643 -4.906 -8.772 1.00 90.06 95 ARG A C 1
ATOM 757 O O . ARG A 1 95 ? -6.355 -4.556 -7.836 1.00 90.06 95 ARG A O 1
ATOM 764 N N . ASN A 1 96 ? -5.233 -6.165 -8.917 1.00 91.06 96 ASN A N 1
ATOM 765 C CA . ASN A 1 96 ? -5.608 -7.238 -7.994 1.00 91.06 96 ASN A CA 1
ATOM 766 C C . ASN A 1 96 ? -5.003 -7.060 -6.594 1.00 91.06 96 ASN A C 1
ATOM 768 O O . ASN A 1 96 ? -5.513 -7.642 -5.642 1.00 91.06 96 ASN A O 1
ATOM 772 N N . ASN A 1 97 ? -3.938 -6.266 -6.452 1.00 94.62 97 ASN A N 1
ATOM 773 C CA . ASN A 1 97 ? -3.332 -5.962 -5.160 1.00 94.62 97 ASN A CA 1
ATOM 774 C C . ASN A 1 97 ? -4.074 -4.861 -4.387 1.00 94.62 97 ASN A C 1
ATOM 776 O O . ASN A 1 97 ? -3.919 -4.810 -3.173 1.00 94.62 97 ASN A O 1
ATOM 780 N N . ILE A 1 98 ? -4.912 -4.029 -5.022 1.00 93.62 98 ILE A N 1
ATOM 781 C CA . ILE A 1 98 ? -5.624 -2.936 -4.330 1.00 93.62 98 ILE A CA 1
ATOM 782 C C . ILE A 1 98 ? -6.408 -3.428 -3.094 1.00 93.62 98 ILE A C 1
ATOM 784 O O . ILE A 1 98 ? -6.239 -2.826 -2.036 1.00 93.62 98 ILE A O 1
ATOM 788 N N . PRO A 1 99 ? -7.191 -4.527 -3.137 1.00 92.75 99 PRO A N 1
ATOM 789 C CA . PRO A 1 99 ? -7.839 -5.059 -1.936 1.00 92.75 99 PRO A CA 1
ATOM 790 C C . PRO A 1 99 ? -6.851 -5.373 -0.808 1.00 92.75 99 PRO A C 1
ATOM 792 O O . PRO A 1 99 ? -7.064 -4.971 0.329 1.00 92.75 99 PRO A O 1
ATOM 795 N N . GLN A 1 100 ? -5.738 -6.036 -1.129 1.00 93.31 100 GLN A N 1
ATOM 796 C CA . GLN A 1 100 ? -4.706 -6.373 -0.147 1.00 93.31 100 GLN A CA 1
ATOM 797 C C . GLN A 1 100 ? -4.000 -5.135 0.393 1.00 93.31 100 GLN A C 1
ATOM 799 O O . GLN A 1 100 ? -3.707 -5.068 1.582 1.00 93.31 100 GLN A O 1
ATOM 804 N N . TRP A 1 101 ? -3.750 -4.140 -0.455 1.00 95.12 101 TRP A N 1
ATOM 805 C CA . TRP A 1 101 ? -3.214 -2.850 -0.044 1.00 95.12 101 TRP A CA 1
ATOM 806 C C . TRP A 1 101 ? -4.117 -2.172 0.987 1.00 95.12 101 TRP A C 1
ATOM 808 O O . TRP A 1 101 ? -3.644 -1.709 2.032 1.00 95.12 101 TRP A O 1
ATOM 818 N N . LEU A 1 102 ? -5.420 -2.144 0.695 1.00 92.50 102 LEU A N 1
ATOM 819 C CA . LEU A 1 102 ? -6.413 -1.521 1.554 1.00 92.50 102 LEU A CA 1
ATOM 820 C C . LEU A 1 102 ? -6.495 -2.195 2.916 1.00 92.50 102 LEU A C 1
ATOM 822 O O . LEU A 1 102 ? -6.773 -1.465 3.852 1.00 92.50 102 LEU A O 1
ATOM 826 N N . THR A 1 103 ? -6.201 -3.497 3.036 1.00 92.31 103 THR A N 1
ATOM 827 C CA . THR A 1 103 ? -6.362 -4.262 4.286 1.00 92.31 103 THR A CA 1
ATOM 828 C C . THR A 1 103 ? -5.084 -4.618 5.035 1.00 92.31 103 THR A C 1
ATOM 830 O O . THR A 1 103 ? -5.134 -4.793 6.244 1.00 92.31 103 THR A O 1
ATOM 833 N N . GLN A 1 104 ? -3.963 -4.819 4.344 1.00 93.44 104 GLN A N 1
ATOM 834 C CA . GLN A 1 104 ? -2.795 -5.540 4.880 1.00 93.44 104 GLN A CA 1
ATOM 835 C C . GLN A 1 104 ? -1.467 -4.805 4.639 1.00 93.44 104 GLN A C 1
ATOM 837 O O . GLN A 1 104 ? -0.402 -5.340 4.952 1.00 93.44 104 GLN A O 1
ATOM 842 N N . SER A 1 105 ? -1.481 -3.594 4.073 1.00 93.75 105 SER A N 1
ATOM 843 C CA . SER A 1 105 ? -0.236 -2.870 3.779 1.00 93.75 105 SER A CA 1
ATOM 844 C C . SER A 1 105 ? 0.545 -2.538 5.050 1.00 93.75 105 SER A C 1
ATOM 846 O O . SER A 1 105 ? 1.755 -2.757 5.090 1.00 93.75 105 SER A O 1
ATOM 848 N N . LEU A 1 106 ? -0.126 -2.118 6.126 1.00 93.88 106 LEU A N 1
ATOM 849 C CA . LEU A 1 106 ? 0.551 -1.819 7.391 1.00 93.88 106 LEU A CA 1
ATOM 850 C C . LEU A 1 106 ? 1.133 -3.068 8.069 1.00 93.88 106 LEU A C 1
ATOM 852 O O . LEU A 1 106 ? 2.198 -2.978 8.678 1.00 93.88 106 LEU A O 1
ATOM 856 N N . GLN A 1 107 ? 0.513 -4.244 7.905 1.00 92.75 107 GLN A N 1
ATOM 857 C CA . GLN A 1 107 ? 1.098 -5.509 8.367 1.00 92.75 107 GLN A CA 1
ATOM 858 C C . GLN A 1 107 ? 2.454 -5.764 7.693 1.00 92.75 107 GLN A C 1
ATOM 860 O O . GLN A 1 107 ? 3.414 -6.166 8.351 1.00 92.75 107 GLN A O 1
ATOM 865 N N . GLN A 1 108 ? 2.557 -5.500 6.385 1.00 90.69 108 GLN A N 1
ATOM 866 C CA . GLN A 1 108 ? 3.818 -5.649 5.654 1.00 90.69 108 GLN A CA 1
ATOM 867 C C . GLN A 1 108 ? 4.868 -4.652 6.136 1.00 90.69 108 GLN A C 1
ATOM 869 O O . GLN A 1 108 ? 6.011 -5.044 6.358 1.00 90.69 108 GLN A O 1
ATOM 874 N N . VAL A 1 109 ? 4.485 -3.393 6.363 1.00 91.06 109 VAL A N 1
ATOM 875 C CA . VAL A 1 109 ? 5.393 -2.390 6.936 1.00 91.06 109 VAL A CA 1
ATOM 876 C C . VAL A 1 109 ? 5.930 -2.871 8.282 1.00 91.06 109 VAL A C 1
ATOM 878 O O . VAL A 1 109 ? 7.141 -2.861 8.482 1.00 91.06 109 VAL A O 1
ATOM 881 N N . HIS A 1 110 ? 5.064 -3.393 9.153 1.00 90.56 110 HIS A N 1
ATOM 882 C CA . HIS A 1 110 ? 5.476 -3.935 10.444 1.00 90.56 110 HIS A CA 1
ATOM 883 C C . HIS A 1 110 ? 6.446 -5.114 10.342 1.00 90.56 110 HIS A C 1
ATOM 885 O O . HIS A 1 110 ? 7.397 -5.184 11.117 1.00 90.56 110 HIS A O 1
ATOM 891 N N . HIS A 1 111 ? 6.252 -6.020 9.381 1.00 86.69 111 HIS A N 1
ATOM 892 C CA . HIS A 1 111 ? 7.194 -7.118 9.138 1.00 86.69 111 HIS A CA 1
ATOM 893 C C . HIS A 1 111 ? 8.580 -6.637 8.700 1.00 86.69 111 HIS A C 1
ATOM 895 O O . HIS A 1 111 ? 9.574 -7.324 8.929 1.00 86.69 111 HIS A O 1
ATOM 901 N N . VAL A 1 112 ? 8.652 -5.475 8.053 1.00 82.88 112 VAL A N 1
ATOM 902 C CA . VAL A 1 112 ? 9.910 -4.879 7.603 1.00 82.88 112 VAL A CA 1
ATOM 903 C C . VAL A 1 112 ? 10.563 -4.040 8.703 1.00 82.88 112 VAL A C 1
ATOM 905 O O . VAL A 1 112 ? 11.789 -3.947 8.787 1.00 82.88 112 VAL A O 1
ATOM 908 N N . THR A 1 113 ? 9.762 -3.428 9.570 1.00 79.69 113 THR A N 1
ATOM 909 C CA . THR A 1 113 ? 10.253 -2.568 10.643 1.00 79.69 113 THR A CA 1
ATOM 910 C C . THR A 1 113 ? 10.666 -3.398 11.853 1.00 79.69 113 THR A C 1
ATOM 912 O O . THR A 1 113 ? 9.830 -3.891 12.602 1.0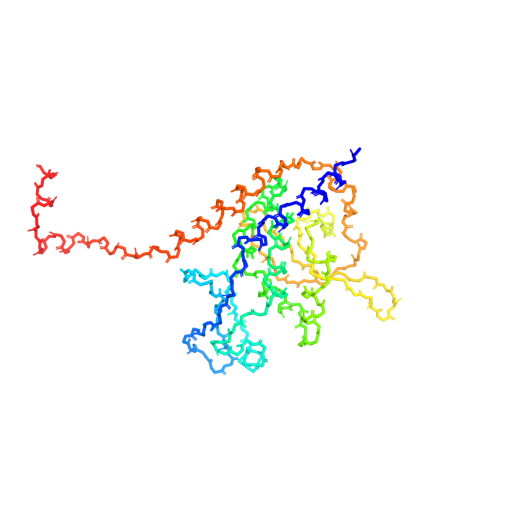0 79.69 113 THR A O 1
ATOM 915 N N . GLY A 1 114 ? 11.973 -3.500 12.092 1.00 65.88 114 GLY A N 1
ATOM 916 C CA . GLY A 1 114 ? 12.511 -4.105 13.316 1.00 65.88 114 GLY A CA 1
ATOM 917 C C . GLY A 1 114 ? 12.383 -3.233 14.578 1.00 65.88 114 GLY A C 1
ATOM 918 O O . GLY A 1 114 ? 12.753 -3.691 15.655 1.00 65.88 114 GLY A O 1
ATOM 919 N N . SER A 1 115 ? 11.912 -1.981 14.467 1.00 70.69 115 SER A N 1
ATOM 920 C CA . SER A 1 115 ? 11.736 -1.057 15.599 1.00 70.69 115 SER A CA 1
ATOM 921 C C . SER A 1 115 ? 10.712 0.058 15.331 1.00 70.69 115 SER A C 1
ATOM 923 O O . SER A 1 115 ? 10.393 0.376 14.183 1.00 70.69 115 SER A O 1
ATOM 925 N N . SER A 1 116 ? 10.252 0.684 16.419 1.00 68.44 116 SER A N 1
ATOM 926 C CA . SER A 1 116 ? 9.298 1.802 16.479 1.00 68.44 116 SER A CA 1
ATOM 927 C C . SER A 1 116 ? 9.720 3.042 15.700 1.00 68.44 116 SER A C 1
ATOM 929 O O . SER A 1 116 ? 8.964 3.592 14.906 1.00 68.44 116 SER A O 1
ATOM 931 N N . GLU A 1 117 ? 10.953 3.491 15.921 1.00 72.31 117 GLU A N 1
ATOM 932 C CA . GLU A 1 117 ? 11.479 4.711 15.305 1.00 72.31 117 GLU A CA 1
ATOM 933 C C . GLU A 1 117 ? 11.602 4.544 13.788 1.00 72.31 117 GLU A C 1
ATOM 935 O O . GLU A 1 117 ? 11.314 5.457 13.011 1.00 72.31 117 GLU A O 1
ATOM 940 N N . ARG A 1 118 ? 11.953 3.328 13.354 1.00 80.88 118 ARG A N 1
ATOM 941 C CA . ARG A 1 118 ? 12.053 2.977 11.941 1.00 80.88 118 ARG A CA 1
ATOM 942 C C . ARG A 1 118 ? 10.684 2.934 11.268 1.00 80.88 118 ARG A C 1
ATOM 944 O O . ARG A 1 118 ? 10.579 3.348 10.118 1.00 80.88 118 ARG A O 1
ATOM 951 N N . LEU A 1 119 ? 9.643 2.497 11.982 1.00 86.06 119 LEU A N 1
ATOM 952 C CA . LEU A 1 119 ? 8.264 2.543 11.494 1.00 86.06 119 LEU A CA 1
ATOM 953 C C . LEU A 1 119 ? 7.844 3.976 11.169 1.00 86.06 119 LEU A C 1
ATOM 955 O O . LEU A 1 119 ? 7.444 4.245 10.040 1.00 86.06 119 LEU A O 1
ATOM 959 N N . LEU A 1 120 ? 8.003 4.905 12.114 1.00 86.25 120 LEU A N 1
ATOM 960 C CA . LEU A 1 120 ? 7.620 6.301 11.899 1.00 86.25 120 LEU A CA 1
ATOM 961 C C . LEU A 1 120 ? 8.406 6.936 10.741 1.00 86.25 120 LEU A C 1
ATOM 963 O O . LEU A 1 120 ? 7.831 7.646 9.916 1.00 86.25 120 LEU A O 1
ATOM 967 N N . SER A 1 121 ? 9.709 6.658 10.643 1.00 86.94 121 SER A N 1
ATOM 968 C CA . SER A 1 121 ? 10.535 7.128 9.525 1.00 86.94 121 SER A CA 1
ATOM 969 C C . SER A 1 121 ? 10.038 6.590 8.178 1.00 86.94 121 SER A C 1
ATOM 971 O O . SER A 1 121 ? 9.900 7.365 7.235 1.00 86.94 121 SER A O 1
ATOM 973 N N . MET A 1 122 ? 9.703 5.299 8.096 1.00 89.69 122 MET A N 1
ATOM 974 C CA . MET A 1 122 ? 9.187 4.684 6.869 1.00 89.69 122 MET A CA 1
ATOM 975 C C . MET A 1 122 ? 7.810 5.217 6.471 1.00 89.69 122 MET A C 1
ATOM 977 O O . MET A 1 122 ? 7.547 5.404 5.285 1.00 89.69 122 MET A O 1
ATOM 981 N N . LEU A 1 123 ? 6.926 5.472 7.441 1.00 91.94 123 LEU A N 1
ATOM 982 C CA . LEU A 1 123 ? 5.596 6.006 7.154 1.00 91.94 123 LEU A CA 1
ATOM 983 C C . LEU A 1 123 ? 5.649 7.461 6.660 1.00 91.94 123 LEU A C 1
ATOM 985 O O . LEU A 1 123 ? 4.841 7.860 5.819 1.00 91.94 123 LEU A O 1
ATOM 989 N N . ASN A 1 124 ? 6.616 8.246 7.136 1.00 92.00 124 ASN A N 1
ATOM 990 C CA . ASN A 1 124 ? 6.757 9.653 6.763 1.00 92.00 124 ASN A CA 1
ATOM 991 C C . ASN A 1 124 ? 7.558 9.886 5.478 1.00 92.00 124 ASN A C 1
ATOM 993 O O . ASN A 1 124 ? 7.436 10.962 4.896 1.00 92.00 124 ASN A O 1
ATOM 997 N N . ASP A 1 125 ? 8.343 8.915 5.010 1.00 92.81 125 ASP A N 1
ATOM 998 C CA . ASP A 1 125 ? 9.129 9.078 3.788 1.00 92.81 125 ASP A CA 1
ATOM 999 C C . ASP A 1 125 ? 8.211 9.153 2.549 1.00 92.81 125 ASP A C 1
ATOM 1001 O O . ASP A 1 125 ? 7.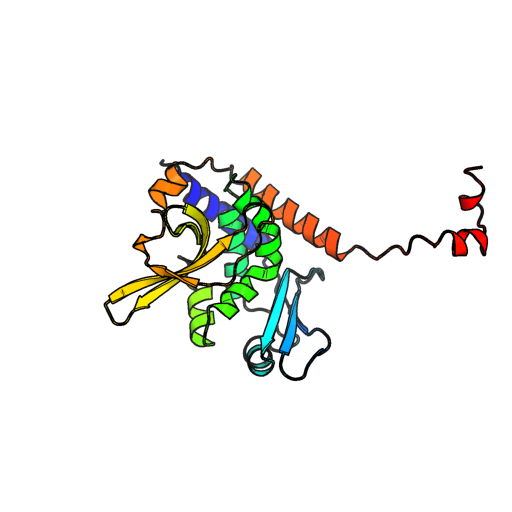556 8.166 2.199 1.00 92.81 125 ASP A O 1
ATOM 1005 N N . PRO A 1 126 ? 8.146 10.301 1.846 1.00 92.56 126 PRO A N 1
ATOM 1006 C CA . PRO A 1 126 ? 7.305 10.447 0.671 1.00 92.56 126 PRO A CA 1
ATOM 1007 C C . PRO A 1 126 ? 7.820 9.678 -0.541 1.00 92.56 126 PRO A C 1
ATOM 1009 O O . PRO A 1 126 ? 7.049 9.491 -1.478 1.00 92.56 126 PRO A O 1
ATOM 1012 N N . ALA A 1 127 ? 9.072 9.215 -0.569 1.00 92.00 127 ALA A N 1
ATOM 1013 C CA . ALA A 1 127 ? 9.559 8.363 -1.647 1.00 92.00 127 ALA A CA 1
ATOM 1014 C C . ALA A 1 127 ? 8.881 6.987 -1.611 1.00 92.00 127 ALA A C 1
ATOM 1016 O O . ALA A 1 127 ? 8.613 6.411 -2.667 1.00 92.00 127 ALA A O 1
ATOM 1017 N N . PHE A 1 128 ? 8.484 6.503 -0.433 1.00 92.75 128 PHE A N 1
ATOM 1018 C CA . PHE A 1 128 ? 7.899 5.178 -0.238 1.00 92.75 128 PHE A CA 1
ATOM 1019 C C . PHE A 1 128 ? 6.413 5.238 0.153 1.00 92.75 128 PHE A C 1
ATOM 1021 O O . PHE A 1 128 ? 5.903 6.266 0.594 1.00 92.75 128 PHE A O 1
ATOM 1028 N N . PRO A 1 129 ? 5.661 4.150 -0.054 1.00 93.94 129 PRO A N 1
ATOM 1029 C CA . PRO A 1 129 ? 6.024 2.947 -0.803 1.00 93.94 129 PRO A CA 1
ATOM 1030 C C . PRO A 1 129 ? 5.808 3.169 -2.299 1.00 93.94 129 PRO A C 1
ATOM 1032 O O . PRO A 1 129 ? 4.960 3.976 -2.679 1.00 93.94 129 PRO A O 1
ATOM 1035 N N . TYR A 1 130 ? 6.519 2.463 -3.176 1.00 93.38 130 TYR A N 1
ATOM 1036 C CA . TYR A 1 130 ? 6.272 2.559 -4.622 1.00 93.38 130 TYR A CA 1
ATOM 1037 C C . TYR A 1 130 ? 6.188 1.186 -5.302 1.00 93.38 130 TYR A C 1
ATOM 1039 O O . TYR A 1 130 ? 6.892 0.254 -4.900 1.00 93.38 130 TYR A O 1
ATOM 1047 N N . PRO A 1 131 ? 5.333 1.040 -6.330 1.00 93.81 131 PRO A N 1
ATOM 1048 C CA . PRO A 1 131 ? 5.276 -0.174 -7.128 1.00 93.81 131 PRO A CA 1
ATOM 1049 C C . PRO A 1 131 ? 6.489 -0.240 -8.065 1.00 93.81 131 PRO A C 1
ATOM 1051 O O . PRO A 1 131 ? 6.973 0.786 -8.541 1.00 93.81 131 PRO A O 1
ATOM 1054 N N . SER A 1 132 ? 7.001 -1.442 -8.320 1.00 93.69 132 SER A N 1
ATOM 1055 C CA . SER A 1 132 ? 8.126 -1.678 -9.232 1.00 93.69 132 SER A CA 1
ATOM 1056 C C . SER A 1 132 ? 8.111 -3.112 -9.778 1.00 93.69 132 SER A C 1
ATOM 1058 O O . SER A 1 132 ? 7.184 -3.890 -9.532 1.00 93.69 132 SER A O 1
ATOM 1060 N N . GLN A 1 133 ? 9.151 -3.474 -10.524 1.00 94.00 133 GLN A N 1
ATOM 1061 C CA . GLN A 1 133 ? 9.496 -4.848 -10.856 1.00 94.00 133 GLN A CA 1
ATOM 1062 C C . GLN A 1 133 ? 10.875 -5.190 -10.297 1.00 94.00 133 GLN A C 1
ATOM 1064 O O . GLN A 1 133 ? 11.810 -4.400 -10.398 1.00 94.00 133 GLN A O 1
ATOM 1069 N N . VAL A 1 134 ? 11.010 -6.394 -9.753 1.00 94.88 134 VAL A N 1
ATOM 1070 C CA . VAL A 1 134 ? 12.284 -6.948 -9.289 1.00 94.88 134 VAL A CA 1
ATOM 1071 C C . VAL A 1 134 ? 12.711 -8.098 -10.193 1.00 94.88 134 VAL A C 1
ATOM 1073 O O . VAL A 1 134 ? 11.886 -8.931 -10.565 1.00 94.88 134 VAL A O 1
ATOM 1076 N N . ASN A 1 135 ? 13.994 -8.153 -10.538 1.00 94.81 135 ASN A N 1
ATOM 1077 C CA . ASN A 1 135 ? 14.615 -9.289 -11.200 1.00 94.81 135 ASN A CA 1
ATOM 1078 C C . ASN A 1 135 ? 15.142 -10.278 -10.152 1.00 94.81 135 ASN A C 1
ATOM 1080 O O . ASN A 1 135 ? 16.162 -10.033 -9.500 1.00 94.81 135 ASN A O 1
ATOM 1084 N N . LEU A 1 136 ? 14.440 -11.398 -10.002 1.00 92.75 136 LEU A N 1
ATOM 1085 C CA . LEU A 1 136 ? 14.884 -12.530 -9.198 1.00 92.75 136 LEU A CA 1
ATOM 1086 C C . LEU A 1 136 ? 15.235 -13.674 -10.147 1.00 92.75 136 LEU A C 1
ATOM 1088 O O . LEU A 1 136 ? 14.361 -14.197 -10.834 1.00 92.75 136 LEU A O 1
ATOM 1092 N N . ASP A 1 137 ? 16.522 -14.017 -10.214 1.00 89.94 137 ASP A N 1
ATOM 1093 C CA . ASP A 1 137 ? 17.049 -15.134 -11.010 1.00 89.94 137 ASP A CA 1
ATOM 1094 C C . ASP A 1 137 ? 16.639 -15.107 -12.499 1.00 89.94 137 ASP A C 1
ATOM 1096 O O . ASP A 1 137 ? 16.343 -16.131 -13.111 1.00 89.94 137 ASP A O 1
ATOM 1100 N N . GLY A 1 138 ? 16.607 -13.912 -13.100 1.00 90.06 138 GLY A N 1
ATOM 1101 C CA . GLY A 1 138 ? 16.224 -13.705 -14.501 1.00 90.06 138 GLY A CA 1
ATOM 1102 C C . GLY A 1 138 ? 14.718 -13.541 -14.727 1.00 90.06 138 GLY A C 1
ATOM 1103 O O . GLY A 1 138 ? 14.289 -13.364 -15.869 1.00 90.06 138 GLY A O 1
ATOM 1104 N N . ILE A 1 139 ? 13.908 -13.576 -13.666 1.00 92.12 139 ILE A N 1
ATOM 1105 C CA . ILE A 1 139 ? 12.455 -13.428 -13.726 1.00 92.12 139 ILE A CA 1
ATOM 1106 C C . ILE A 1 139 ? 12.053 -12.073 -13.144 1.00 92.12 139 ILE A C 1
ATOM 1108 O O . ILE A 1 139 ? 12.279 -11.783 -11.971 1.00 92.12 139 ILE A O 1
ATOM 1112 N N . TYR A 1 140 ? 11.384 -11.259 -13.961 1.00 92.44 140 TYR A N 1
ATOM 1113 C CA . TYR A 1 140 ? 10.828 -9.978 -13.531 1.00 92.44 140 TYR A CA 1
ATOM 1114 C C . TYR A 1 140 ? 9.475 -10.172 -12.852 1.00 92.44 140 TYR A C 1
ATOM 1116 O O . TYR A 1 140 ? 8.511 -10.594 -13.492 1.00 92.44 140 TYR A O 1
ATOM 1124 N N . LEU A 1 141 ? 9.371 -9.842 -11.569 1.00 94.50 141 LEU A N 1
ATOM 1125 C CA . LEU A 1 141 ? 8.147 -9.982 -10.780 1.00 94.50 141 LEU A CA 1
ATOM 1126 C C . LEU A 1 141 ? 7.658 -8.610 -10.296 1.00 94.50 141 LEU A C 1
ATOM 1128 O O . LEU A 1 141 ? 8.484 -7.805 -9.873 1.00 94.50 141 LEU A O 1
ATOM 1132 N N . PRO A 1 142 ? 6.344 -8.318 -10.352 1.00 94.50 142 PRO A N 1
ATOM 1133 C CA . PRO A 1 142 ? 5.808 -7.086 -9.785 1.00 94.50 142 PRO A CA 1
ATOM 1134 C C . PRO A 1 142 ? 5.987 -7.103 -8.268 1.00 94.50 142 PRO A C 1
ATOM 1136 O O . PRO A 1 142 ? 5.774 -8.131 -7.626 1.00 94.50 142 PRO A O 1
ATOM 1139 N N . CYS A 1 143 ? 6.374 -5.976 -7.691 1.00 95.06 143 CYS A N 1
ATOM 1140 C CA . CYS A 1 143 ? 6.607 -5.863 -6.261 1.00 95.06 143 CYS A CA 1
ATOM 1141 C C . CYS A 1 143 ? 6.261 -4.471 -5.744 1.00 95.06 143 CYS A C 1
ATOM 1143 O O . CYS A 1 143 ? 6.177 -3.502 -6.500 1.00 95.06 143 CYS A O 1
ATOM 1145 N N . TRP A 1 144 ? 6.121 -4.383 -4.429 1.00 95.19 144 TRP A N 1
ATOM 1146 C CA . TRP A 1 144 ? 6.215 -3.134 -3.693 1.00 95.19 144 TRP A CA 1
ATOM 1147 C C . TRP A 1 144 ? 7.604 -2.964 -3.126 1.00 95.19 144 TRP A C 1
ATOM 1149 O O . TRP A 1 144 ? 8.179 -3.930 -2.630 1.00 95.19 144 TRP A O 1
ATOM 1159 N N . VAL A 1 145 ? 8.098 -1.733 -3.156 1.00 95.00 145 VAL A N 1
ATOM 1160 C CA . VAL A 1 145 ? 9.273 -1.324 -2.396 1.00 95.00 145 VAL A CA 1
ATOM 1161 C C . VAL A 1 145 ? 8.813 -0.521 -1.187 1.00 95.00 145 VAL A C 1
ATOM 1163 O O . VAL A 1 145 ? 8.126 0.492 -1.335 1.00 95.00 145 VAL A O 1
ATOM 1166 N N . TRP A 1 146 ? 9.176 -0.999 0.002 1.00 93.88 146 TRP A N 1
ATOM 1167 C CA . TRP A 1 146 ? 8.705 -0.479 1.288 1.00 93.88 146 TRP A CA 1
ATOM 1168 C C . TRP A 1 146 ? 9.640 0.569 1.883 1.00 93.88 146 TRP A C 1
ATOM 1170 O O . TRP A 1 146 ? 9.171 1.547 2.454 1.00 93.88 146 TRP A O 1
ATOM 1180 N N . HIS A 1 147 ? 10.948 0.353 1.757 1.00 91.44 147 HIS A N 1
ATOM 1181 C CA . HIS A 1 147 ? 11.998 1.324 2.060 1.00 91.44 147 HIS A CA 1
ATOM 1182 C C . HIS A 1 147 ? 13.295 0.911 1.358 1.00 91.44 147 HIS A C 1
ATOM 1184 O O . HIS A 1 147 ? 13.440 -0.236 0.920 1.00 91.44 147 HIS A O 1
ATOM 1190 N N . ALA A 1 148 ? 14.258 1.825 1.325 1.00 90.75 148 ALA A N 1
ATOM 1191 C CA . ALA A 1 148 ? 15.651 1.526 1.028 1.00 90.75 148 ALA A CA 1
ATOM 1192 C C . ALA A 1 148 ? 16.528 1.830 2.250 1.00 90.75 148 ALA A C 1
ATOM 1194 O O . ALA A 1 148 ? 16.138 2.589 3.136 1.00 90.75 148 ALA A O 1
ATOM 1195 N N . SER A 1 149 ? 17.681 1.187 2.339 1.00 87.69 149 SER A N 1
ATOM 1196 C CA . SER A 1 149 ? 18.725 1.465 3.324 1.00 87.69 149 SER A CA 1
ATOM 1197 C C . SER A 1 149 ? 20.080 1.147 2.715 1.00 87.69 149 SER A C 1
ATOM 1199 O O . SER A 1 149 ? 20.185 0.256 1.878 1.00 87.69 149 SER A O 1
ATOM 1201 N N . GLU A 1 150 ? 21.120 1.843 3.147 1.00 87.19 150 GLU A N 1
ATOM 1202 C CA . GLU A 1 150 ? 22.494 1.461 2.829 1.00 87.19 150 GLU A CA 1
ATOM 1203 C C . GLU A 1 150 ? 22.962 0.404 3.832 1.00 87.19 150 GLU A C 1
ATOM 1205 O O . GLU A 1 150 ? 22.661 0.496 5.025 1.00 87.19 150 GLU A O 1
ATOM 1210 N N . ASP A 1 151 ? 23.642 -0.630 3.345 1.00 80.62 151 ASP A N 1
ATOM 1211 C CA . ASP A 1 151 ? 24.330 -1.583 4.210 1.00 80.62 151 ASP A CA 1
ATOM 1212 C C . ASP A 1 151 ? 25.714 -1.062 4.636 1.00 80.62 151 ASP A C 1
ATOM 1214 O O . ASP A 1 151 ? 26.181 -0.013 4.192 1.00 80.62 151 ASP A O 1
ATOM 1218 N N . GLU A 1 152 ? 26.391 -1.805 5.514 1.00 78.81 152 GLU A N 1
ATOM 1219 C CA . GLU A 1 152 ? 27.710 -1.442 6.058 1.00 78.81 152 GLU A CA 1
ATOM 1220 C C . GLU A 1 152 ? 28.801 -1.300 4.982 1.00 78.81 152 GLU A C 1
ATOM 1222 O O . GLU A 1 152 ? 29.846 -0.700 5.230 1.00 78.81 152 GLU A O 1
ATOM 1227 N N . THR A 1 153 ? 28.567 -1.836 3.780 1.00 80.56 153 THR A N 1
ATOM 1228 C CA . THR A 1 153 ? 29.480 -1.729 2.635 1.00 80.56 153 THR A CA 1
ATOM 1229 C C . THR A 1 153 ? 29.172 -0.524 1.741 1.00 80.56 153 THR A C 1
ATOM 1231 O O . THR A 1 153 ? 29.877 -0.292 0.758 1.00 80.56 153 THR A O 1
ATOM 1234 N N . GLY A 1 154 ? 28.139 0.255 2.085 1.00 80.00 154 GLY A N 1
ATOM 1235 C CA . GLY A 1 154 ? 27.620 1.365 1.288 1.00 80.00 154 GLY A CA 1
ATOM 1236 C C . GLY A 1 154 ? 26.755 0.913 0.109 1.00 80.00 154 GLY A C 1
ATOM 1237 O O . GLY A 1 154 ? 26.425 1.725 -0.755 1.00 80.00 154 GLY A O 1
ATOM 1238 N N . ALA A 1 155 ? 26.393 -0.372 0.030 1.00 83.75 155 ALA A N 1
ATOM 1239 C CA . ALA A 1 155 ? 25.524 -0.865 -1.026 1.00 83.75 155 ALA A CA 1
ATOM 1240 C C . ALA A 1 155 ? 24.052 -0.631 -0.659 1.00 83.75 155 ALA A C 1
ATOM 1242 O O . ALA A 1 155 ? 23.595 -0.912 0.450 1.00 83.75 155 ALA A O 1
ATOM 1243 N N . SER A 1 156 ? 23.289 -0.095 -1.614 1.00 90.12 156 SER A N 1
ATOM 1244 C CA . SER A 1 156 ? 21.869 0.195 -1.419 1.00 90.12 156 SER A CA 1
ATOM 1245 C C . SER A 1 156 ? 21.040 -1.091 -1.478 1.00 90.12 156 SER A C 1
ATOM 1247 O O . SER A 1 156 ? 21.017 -1.798 -2.492 1.00 90.12 156 SER A O 1
ATOM 1249 N N . GLN A 1 157 ? 20.344 -1.373 -0.382 1.00 92.81 157 GLN A N 1
ATOM 1250 C CA . GLN A 1 157 ? 19.401 -2.470 -0.217 1.00 92.81 157 GLN A CA 1
ATOM 1251 C C . GLN A 1 157 ? 17.977 -1.921 -0.171 1.00 92.81 157 GLN A C 1
ATOM 1253 O O . GLN A 1 157 ? 17.701 -0.911 0.474 1.00 92.81 157 GLN A O 1
ATOM 1258 N N . ALA A 1 158 ? 17.053 -2.610 -0.823 1.00 93.19 158 ALA A N 1
ATOM 1259 C CA . ALA A 1 158 ? 15.637 -2.295 -0.811 1.00 93.19 158 ALA A CA 1
ATOM 1260 C C . ALA A 1 158 ? 14.859 -3.441 -0.165 1.00 93.19 158 ALA A C 1
ATOM 1262 O O . ALA A 1 158 ? 15.059 -4.607 -0.509 1.00 93.19 158 ALA A O 1
ATOM 1263 N N . SER A 1 159 ? 13.944 -3.115 0.746 1.00 93.94 159 SER A N 1
ATOM 1264 C CA . SER A 1 159 ? 12.989 -4.092 1.260 1.00 93.94 159 SER A CA 1
ATOM 1265 C C . SER A 1 159 ? 11.760 -4.122 0.368 1.00 93.94 159 SER A C 1
ATOM 1267 O O . SER A 1 159 ? 11.142 -3.082 0.113 1.00 93.94 159 SER A O 1
ATOM 1269 N N . ILE A 1 160 ? 11.404 -5.313 -0.105 1.00 95.31 160 ILE A N 1
ATOM 1270 C CA . ILE A 1 160 ? 10.315 -5.512 -1.053 1.00 95.31 160 ILE A CA 1
ATOM 1271 C C . ILE A 1 160 ? 9.369 -6.627 -0.630 1.00 95.31 160 ILE A C 1
ATOM 1273 O O . ILE A 1 160 ? 9.782 -7.580 0.027 1.00 95.31 160 ILE A O 1
ATOM 1277 N N . SER A 1 161 ? 8.132 -6.568 -1.119 1.00 95.88 161 SER A N 1
ATOM 1278 C CA . SER A 1 161 ? 7.240 -7.730 -1.192 1.00 95.88 161 SER A CA 1
ATOM 1279 C C . SER A 1 161 ? 6.808 -7.934 -2.634 1.00 95.88 161 SER A C 1
ATOM 1281 O O . SER A 1 161 ? 6.293 -7.017 -3.276 1.00 95.88 161 SER A O 1
ATOM 1283 N N . VAL A 1 162 ? 7.015 -9.142 -3.151 1.00 96.12 162 VAL A N 1
ATOM 1284 C CA . VAL A 1 162 ? 6.526 -9.536 -4.473 1.00 96.12 162 VAL A CA 1
ATOM 1285 C C . VAL A 1 162 ? 5.009 -9.669 -4.413 1.00 96.12 162 VAL A C 1
ATOM 1287 O O . VAL A 1 162 ? 4.458 -10.150 -3.427 1.00 96.12 162 VAL A O 1
ATOM 1290 N N . ILE A 1 163 ? 4.335 -9.242 -5.473 1.00 95.50 163 ILE A N 1
ATOM 1291 C CA . ILE A 1 163 ? 2.895 -9.392 -5.635 1.00 95.50 163 ILE A CA 1
ATOM 1292 C C . ILE A 1 163 ? 2.645 -10.662 -6.444 1.00 95.50 163 ILE A C 1
ATOM 1294 O O . ILE A 1 163 ? 3.097 -10.788 -7.587 1.00 95.50 163 ILE A O 1
ATOM 1298 N N . ASP A 1 164 ? 1.895 -11.600 -5.875 1.00 92.75 164 ASP A N 1
ATOM 1299 C CA . ASP A 1 164 ? 1.374 -12.730 -6.636 1.00 92.75 164 ASP A CA 1
ATOM 1300 C C . ASP A 1 164 ? 0.445 -12.197 -7.736 1.00 92.75 164 ASP A C 1
ATOM 1302 O O . ASP A 1 164 ? -0.579 -11.569 -7.473 1.00 92.75 164 ASP A O 1
ATOM 1306 N N . ARG A 1 165 ? 0.798 -12.436 -9.001 1.00 88.56 165 ARG A N 1
ATOM 1307 C CA . ARG A 1 165 ? 0.055 -11.893 -10.151 1.00 88.56 165 ARG A CA 1
ATOM 1308 C C . ARG A 1 165 ? -1.384 -12.402 -10.234 1.00 88.56 165 ARG A C 1
ATOM 1310 O O . ARG A 1 165 ? -2.223 -11.757 -10.859 1.00 88.56 165 ARG A O 1
ATOM 1317 N N . ARG A 1 166 ? -1.647 -13.580 -9.671 1.00 86.44 166 ARG A N 1
ATOM 1318 C CA . ARG A 1 166 ? -2.920 -14.291 -9.756 1.00 86.44 166 ARG A CA 1
ATOM 1319 C C . ARG A 1 166 ? -3.862 -13.862 -8.639 1.00 86.44 166 ARG A C 1
ATOM 1321 O O . ARG A 1 166 ? -5.046 -13.686 -8.902 1.00 86.44 166 ARG A O 1
ATOM 1328 N N . THR A 1 167 ? -3.346 -13.690 -7.423 1.00 88.94 167 THR A N 1
ATOM 1329 C CA . THR A 1 167 ? -4.157 -13.365 -6.234 1.00 88.94 167 THR A CA 1
ATOM 1330 C C . THR A 1 167 ? -4.052 -11.906 -5.799 1.00 88.94 167 THR A C 1
ATOM 1332 O O . THR A 1 167 ? -4.908 -11.431 -5.062 1.00 88.94 167 THR A O 1
ATOM 1335 N N . GLY A 1 168 ? -3.014 -11.191 -6.236 1.00 89.81 168 GLY A N 1
ATOM 1336 C CA . GLY A 1 168 ? -2.677 -9.860 -5.741 1.00 89.81 168 GLY A CA 1
ATOM 1337 C C . GLY A 1 168 ? -2.079 -9.867 -4.333 1.00 89.81 168 GLY A C 1
ATOM 1338 O O . GLY A 1 168 ? -1.956 -8.804 -3.734 1.00 89.81 168 GLY A O 1
ATOM 1339 N N . TYR A 1 169 ? -1.735 -11.029 -3.770 1.00 93.50 169 TYR A N 1
ATOM 1340 C CA . TYR A 1 169 ? -1.239 -11.138 -2.394 1.00 93.50 169 TYR A CA 1
ATOM 1341 C C . TYR A 1 169 ? 0.231 -10.745 -2.284 1.00 93.50 169 TYR A C 1
ATOM 1343 O O . TYR A 1 169 ? 1.017 -10.966 -3.206 1.00 93.50 169 TYR A O 1
ATOM 1351 N N . PHE A 1 170 ? 0.603 -10.187 -1.134 1.00 91.50 170 PHE A N 1
ATOM 1352 C CA . PHE A 1 170 ? 1.997 -9.913 -0.810 1.00 91.50 170 PHE A CA 1
ATOM 1353 C C . PHE A 1 170 ? 2.720 -11.209 -0.439 1.00 91.50 170 PHE A C 1
ATOM 1355 O O . PHE A 1 170 ? 2.246 -11.981 0.394 1.00 91.50 170 PHE A O 1
ATOM 1362 N N . SER A 1 171 ? 3.907 -11.419 -1.000 1.00 92.94 171 SER A N 1
ATOM 1363 C CA . SER A 1 171 ? 4.879 -12.335 -0.414 1.00 92.94 171 SER A CA 1
ATOM 1364 C C . SER A 1 171 ? 5.388 -11.783 0.919 1.00 92.94 171 SER A C 1
ATOM 1366 O O . SER A 1 171 ? 5.304 -10.579 1.182 1.00 92.94 171 SER A O 1
ATOM 1368 N N . ALA A 1 172 ? 6.016 -12.646 1.721 1.00 91.19 172 ALA A N 1
ATOM 1369 C CA . ALA A 1 172 ? 6.816 -12.190 2.853 1.00 91.19 172 ALA A CA 1
ATOM 1370 C C . ALA A 1 172 ? 7.871 -11.164 2.384 1.00 91.19 172 ALA A C 1
ATOM 1372 O O . ALA A 1 172 ? 8.427 -11.342 1.285 1.00 91.19 172 ALA A O 1
ATOM 1373 N N . PRO A 1 173 ? 8.147 -10.113 3.179 1.00 91.88 173 PRO A N 1
ATOM 1374 C CA . PRO A 1 173 ? 9.146 -9.131 2.805 1.00 91.88 173 PRO A CA 1
ATOM 1375 C C . PRO A 1 173 ? 10.546 -9.732 2.701 1.00 91.88 173 PRO A C 1
ATOM 1377 O O . PRO A 1 173 ? 10.899 -10.677 3.412 1.00 91.88 173 PRO A O 1
ATOM 1380 N N . ARG A 1 174 ? 11.363 -9.169 1.813 1.00 92.12 174 ARG A N 1
ATOM 1381 C CA . ARG A 1 174 ? 12.767 -9.551 1.634 1.00 92.12 174 ARG A CA 1
ATOM 1382 C C . ARG A 1 174 ? 13.629 -8.374 1.214 1.00 92.12 174 ARG A C 1
ATOM 1384 O O . ARG A 1 174 ? 13.162 -7.480 0.514 1.00 92.12 174 ARG A O 1
ATOM 1391 N N . SER A 1 175 ? 14.899 -8.430 1.598 1.00 93.12 175 SER A N 1
ATOM 1392 C CA . SER A 1 175 ? 15.918 -7.492 1.131 1.00 93.12 175 SER A CA 1
ATOM 1393 C C . SER A 1 175 ? 16.446 -7.921 -0.234 1.00 93.12 175 SER A C 1
ATOM 1395 O O . SER A 1 175 ? 16.731 -9.102 -0.447 1.00 93.12 175 SER A O 1
ATOM 1397 N N . VAL A 1 176 ? 16.588 -6.964 -1.144 1.00 94.25 176 VAL A N 1
ATOM 1398 C CA . VAL A 1 176 ? 17.222 -7.133 -2.456 1.00 94.25 176 VAL A CA 1
ATOM 1399 C C . VAL A 1 176 ? 18.171 -5.973 -2.716 1.00 94.25 176 VAL A C 1
ATOM 1401 O O . VAL A 1 176 ? 17.938 -4.860 -2.245 1.00 94.25 176 VAL A O 1
ATOM 1404 N N . ALA A 1 177 ? 19.215 -6.201 -3.509 1.00 93.44 177 ALA A N 1
ATOM 1405 C CA . ALA A 1 177 ? 20.074 -5.108 -3.939 1.00 93.44 177 ALA A CA 1
ATOM 1406 C C . ALA A 1 177 ? 19.283 -4.160 -4.853 1.00 93.44 177 ALA A C 1
ATOM 1408 O O . ALA A 1 177 ? 18.516 -4.614 -5.706 1.00 93.44 177 ALA A O 1
ATOM 1409 N N . ALA A 1 178 ? 19.506 -2.848 -4.741 1.00 90.88 178 ALA A N 1
ATOM 1410 C CA . ALA A 1 178 ? 18.810 -1.857 -5.567 1.00 90.88 178 ALA A CA 1
ATOM 1411 C C . ALA A 1 178 ? 18.990 -2.108 -7.078 1.00 90.88 178 ALA A C 1
ATOM 1413 O O . ALA A 1 178 ? 18.073 -1.869 -7.856 1.00 90.88 178 ALA A O 1
ATOM 1414 N N . ALA A 1 179 ? 20.127 -2.680 -7.493 1.00 90.94 179 ALA A N 1
ATOM 1415 C CA . ALA A 1 179 ? 20.394 -3.063 -8.883 1.00 90.94 179 ALA A CA 1
ATOM 1416 C C . ALA A 1 179 ? 19.466 -4.171 -9.427 1.00 90.94 179 ALA A C 1
ATOM 1418 O O . ALA A 1 179 ? 19.384 -4.362 -10.639 1.00 90.94 179 ALA A O 1
ATOM 1419 N N . GLN A 1 180 ? 18.779 -4.916 -8.554 1.00 94.38 180 GLN A N 1
ATOM 1420 C CA . GLN A 1 180 ? 17.780 -5.912 -8.953 1.00 94.38 180 GLN A CA 1
ATOM 1421 C C . GLN A 1 180 ? 16.421 -5.279 -9.268 1.00 94.38 180 GLN A C 1
ATOM 1423 O O . GLN A 1 180 ? 15.577 -5.937 -9.876 1.00 94.38 180 GLN A O 1
ATOM 1428 N N . LEU A 1 181 ? 16.186 -4.030 -8.860 1.00 94.38 181 LEU A N 1
ATOM 1429 C CA . LEU A 1 181 ? 14.972 -3.298 -9.198 1.00 94.38 181 LEU A CA 1
ATOM 1430 C C . LEU A 1 181 ? 15.081 -2.723 -10.608 1.00 94.38 181 LEU A C 1
ATOM 1432 O O . LEU A 1 181 ? 16.119 -2.204 -11.018 1.00 94.38 181 LEU A O 1
ATOM 1436 N N . VAL A 1 182 ? 13.985 -2.798 -11.356 1.00 90.94 182 VAL A N 1
ATOM 1437 C CA . VAL A 1 182 ? 13.883 -2.100 -12.634 1.00 90.94 182 VAL A CA 1
ATOM 1438 C C . VAL A 1 182 ? 13.788 -0.602 -12.362 1.00 90.94 182 VAL A C 1
ATOM 1440 O O . VAL A 1 182 ? 13.034 -0.161 -11.494 1.00 90.94 182 VAL A O 1
ATOM 1443 N N . ASP A 1 183 ? 14.550 0.173 -13.129 1.00 86.44 183 ASP A N 1
ATOM 1444 C CA . ASP A 1 183 ? 14.492 1.631 -13.119 1.00 86.44 183 ASP A CA 1
ATOM 1445 C C . ASP A 1 183 ? 13.049 2.130 -13.313 1.00 86.44 183 ASP A C 1
ATOM 1447 O O . ASP A 1 183 ? 12.363 1.725 -14.259 1.00 86.44 183 ASP A O 1
ATOM 1451 N N . GLN A 1 184 ? 12.582 2.989 -12.401 1.00 81.56 184 GLN A N 1
ATOM 1452 C CA . GLN A 1 184 ? 11.184 3.425 -12.368 1.00 81.56 184 GLN A CA 1
ATOM 1453 C C . GLN A 1 184 ? 10.789 4.187 -13.629 1.00 81.56 184 GLN A C 1
ATOM 1455 O O . GLN A 1 184 ? 9.699 3.961 -14.150 1.00 81.56 184 GLN A O 1
ATOM 1460 N N . GLU A 1 185 ? 11.659 5.069 -14.124 1.00 81.69 185 GLU A N 1
ATOM 1461 C CA . GLU A 1 185 ? 11.364 5.893 -15.292 1.00 81.69 185 GLU A CA 1
ATOM 1462 C C . GLU A 1 185 ? 11.219 5.020 -16.540 1.00 81.69 185 GLU A C 1
ATOM 1464 O O . GLU A 1 185 ? 10.247 5.156 -17.285 1.00 81.69 185 GLU A O 1
ATOM 1469 N N . LYS A 1 186 ? 12.117 4.046 -16.726 1.00 80.62 186 LYS A N 1
ATOM 1470 C CA . LYS A 1 186 ? 12.008 3.053 -17.805 1.00 80.62 186 LYS A CA 1
ATOM 1471 C C . LYS A 1 186 ? 10.767 2.180 -17.666 1.00 80.62 186 LYS A C 1
ATOM 1473 O O . LYS A 1 186 ? 10.076 1.937 -18.655 1.00 80.62 186 LYS A O 1
ATOM 1478 N N . TRP A 1 187 ? 10.486 1.690 -16.461 1.00 83.50 187 TRP A N 1
ATOM 1479 C CA . TRP A 1 187 ? 9.370 0.781 -16.226 1.00 83.50 187 TRP A CA 1
ATOM 1480 C C . TRP A 1 187 ? 8.016 1.466 -16.436 1.00 83.50 187 TRP A C 1
ATOM 1482 O O . TRP A 1 187 ? 7.203 0.961 -17.214 1.00 83.50 187 TRP A O 1
ATOM 1492 N N . LEU A 1 188 ? 7.798 2.623 -15.800 1.00 80.00 188 LEU A N 1
ATOM 1493 C CA . LEU A 1 188 ? 6.587 3.444 -15.933 1.00 80.00 188 LEU A CA 1
ATOM 1494 C C . LEU A 1 188 ? 6.481 4.079 -17.319 1.00 80.00 188 LEU A C 1
ATOM 1496 O O . LEU A 1 188 ? 5.381 4.209 -17.851 1.00 80.00 188 LEU A O 1
ATOM 1500 N N . GLY A 1 189 ? 7.620 4.379 -17.947 1.00 72.56 189 GLY A N 1
ATOM 1501 C CA . GLY A 1 189 ? 7.720 4.785 -19.346 1.00 72.56 189 GLY A CA 1
ATOM 1502 C C . GLY A 1 189 ? 6.987 3.839 -20.303 1.00 72.56 189 GLY A C 1
ATOM 1503 O O . GLY A 1 189 ? 6.377 4.285 -21.273 1.00 72.56 189 GLY A O 1
ATOM 1504 N N . ALA A 1 190 ? 6.991 2.540 -19.997 1.00 73.19 190 ALA A N 1
ATOM 1505 C CA . ALA A 1 190 ? 6.360 1.494 -20.797 1.00 73.19 190 ALA A CA 1
ATOM 1506 C C . ALA A 1 190 ? 4.908 1.167 -20.388 1.00 73.19 190 ALA A C 1
ATOM 1508 O O . ALA A 1 190 ? 4.307 0.262 -20.971 1.00 73.19 190 ALA A O 1
ATOM 1509 N N . GLN A 1 191 ? 4.342 1.851 -19.388 1.00 80.50 191 GLN A N 1
ATOM 1510 C CA . GLN A 1 191 ? 2.995 1.566 -18.887 1.00 80.50 191 GLN A CA 1
ATOM 1511 C C . GLN A 1 191 ? 1.924 2.432 -19.541 1.00 80.50 191 GLN A C 1
ATOM 1513 O O . GLN A 1 191 ? 2.151 3.587 -19.891 1.00 80.50 191 GLN A O 1
ATOM 1518 N N . VAL A 1 192 ? 0.720 1.869 -19.639 1.00 82.19 192 VAL A N 1
ATOM 1519 C CA . VAL A 1 192 ? -0.497 2.648 -19.878 1.00 82.19 192 VAL A CA 1
ATOM 1520 C C . VAL A 1 192 ? -1.015 3.122 -18.528 1.00 82.19 192 VAL A C 1
ATOM 1522 O O . VAL A 1 192 ? -1.272 2.298 -17.646 1.00 82.19 192 VAL A O 1
ATOM 1525 N N . ILE A 1 193 ? -1.153 4.438 -18.396 1.00 89.00 193 ILE A N 1
ATOM 1526 C CA . ILE A 1 193 ? -1.585 5.118 -17.178 1.0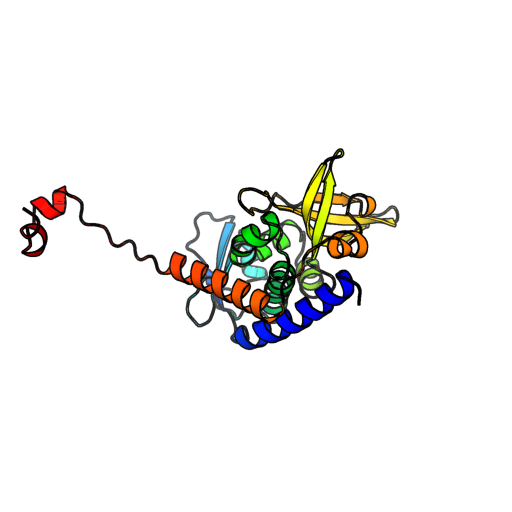0 89.00 193 ILE A CA 1
ATOM 1527 C C . ILE A 1 193 ? -3.041 5.543 -17.358 1.00 89.00 193 ILE A C 1
ATOM 1529 O O . ILE A 1 193 ? -3.387 6.133 -18.382 1.00 89.00 193 ILE A O 1
ATOM 1533 N N . ASP A 1 194 ? -3.891 5.193 -16.395 1.00 90.88 194 ASP A N 1
ATOM 1534 C CA . ASP A 1 194 ? -5.273 5.673 -16.358 1.00 90.88 194 ASP A CA 1
ATOM 1535 C C . ASP A 1 194 ? -5.335 7.182 -16.121 1.00 90.88 194 ASP A C 1
ATOM 1537 O O . ASP A 1 194 ? -4.441 7.788 -15.530 1.00 90.88 194 ASP A O 1
ATOM 1541 N N . SER A 1 195 ? -6.436 7.791 -16.548 1.00 94.19 195 SER A N 1
ATOM 1542 C CA . SER A 1 195 ? -6.726 9.178 -16.195 1.00 94.19 195 SER A CA 1
ATOM 1543 C C . SER A 1 195 ? -6.927 9.349 -14.681 1.00 94.19 195 SER A C 1
ATOM 1545 O O . SER A 1 195 ? -7.135 8.389 -13.929 1.00 94.19 195 SER A O 1
ATOM 1547 N N . VAL A 1 196 ? -6.888 10.603 -14.220 1.00 96.50 196 VAL A N 1
ATOM 1548 C CA . VAL A 1 196 ? -7.147 10.949 -12.812 1.00 96.50 196 VAL A CA 1
ATOM 1549 C C . VAL A 1 196 ? -8.530 10.458 -12.372 1.00 96.50 196 VAL A C 1
ATOM 1551 O O . VAL A 1 196 ? -8.637 9.819 -11.326 1.00 96.50 196 VAL A O 1
ATOM 1554 N N . ASP A 1 197 ? -9.564 10.694 -13.182 1.00 96.94 197 ASP A N 1
ATOM 1555 C CA . ASP A 1 197 ? -10.944 10.324 -12.849 1.00 96.94 197 ASP A CA 1
ATOM 1556 C C . ASP A 1 197 ? -11.119 8.801 -12.771 1.00 96.94 197 ASP A C 1
ATOM 1558 O O . ASP A 1 197 ? -11.608 8.293 -11.762 1.00 96.94 197 ASP A O 1
ATOM 1562 N N . GLU A 1 198 ? -10.617 8.056 -13.764 1.00 96.44 198 GLU A N 1
ATOM 1563 C CA . GLU A 1 198 ? -10.638 6.582 -13.759 1.00 96.44 198 GLU A CA 1
ATOM 1564 C C . GLU A 1 198 ? -9.894 6.001 -12.545 1.00 96.44 198 GLU A C 1
ATOM 1566 O O . GLU A 1 198 ? -10.318 5.002 -11.956 1.00 96.44 198 GLU A O 1
ATOM 1571 N N . SER A 1 199 ? -8.785 6.626 -12.143 1.00 96.50 199 SER A N 1
ATOM 1572 C CA . SER A 1 199 ? -8.004 6.200 -10.979 1.00 96.50 199 SER A CA 1
ATOM 1573 C C . SER A 1 199 ? -8.771 6.427 -9.671 1.00 96.50 199 SER A C 1
ATOM 1575 O O . SER A 1 199 ? -8.800 5.548 -8.807 1.00 96.50 199 SER A O 1
ATOM 1577 N N . ILE A 1 200 ? -9.437 7.578 -9.524 1.00 97.19 200 ILE A N 1
ATOM 1578 C CA . ILE A 1 200 ? -10.288 7.879 -8.362 1.00 97.19 200 ILE A CA 1
ATOM 1579 C C . ILE A 1 200 ? -11.469 6.904 -8.300 1.00 97.19 200 ILE A C 1
ATOM 1581 O O . ILE A 1 200 ? -11.745 6.333 -7.243 1.00 97.19 200 ILE A O 1
ATOM 1585 N N . GLU A 1 201 ? -12.145 6.672 -9.427 1.00 96.62 201 GLU A N 1
ATOM 1586 C CA . GLU A 1 201 ? -13.240 5.702 -9.528 1.00 96.62 201 GLU A CA 1
ATOM 1587 C C . GLU A 1 201 ? -12.781 4.286 -9.180 1.00 96.62 201 GLU A C 1
ATOM 1589 O O . GLU A 1 201 ? -13.484 3.574 -8.465 1.00 96.62 201 GLU A O 1
ATOM 1594 N N . THR A 1 202 ? -11.578 3.896 -9.606 1.00 95.38 202 THR A N 1
ATOM 1595 C CA . THR A 1 202 ? -10.985 2.599 -9.265 1.00 95.38 202 THR A CA 1
ATOM 1596 C C . THR A 1 202 ? -10.816 2.449 -7.753 1.00 95.38 202 THR A C 1
ATOM 1598 O O . THR A 1 202 ? -11.230 1.434 -7.190 1.00 95.38 202 THR A O 1
ATOM 1601 N N . ILE A 1 203 ? -10.262 3.454 -7.066 1.00 95.06 203 ILE A N 1
ATOM 1602 C CA . ILE A 1 203 ? -10.112 3.414 -5.601 1.00 95.06 203 ILE A CA 1
ATOM 1603 C C . ILE A 1 203 ? -11.481 3.303 -4.931 1.00 95.06 203 ILE A C 1
ATOM 1605 O O . ILE A 1 203 ? -11.684 2.408 -4.109 1.00 95.06 203 ILE A O 1
ATOM 1609 N N . ARG A 1 204 ? -12.436 4.158 -5.314 1.00 95.25 204 ARG A N 1
ATOM 1610 C CA . ARG A 1 204 ? -13.796 4.143 -4.755 1.00 95.25 204 ARG A CA 1
ATOM 1611 C C . ARG A 1 204 ? -14.482 2.797 -4.968 1.00 95.25 204 ARG A C 1
ATOM 1613 O O . ARG A 1 204 ? -15.041 2.254 -4.021 1.00 95.25 204 ARG A O 1
ATOM 1620 N N . TYR A 1 205 ? -14.362 2.212 -6.160 1.00 95.25 205 TYR A N 1
ATOM 1621 C CA . TYR A 1 205 ? -14.891 0.884 -6.466 1.00 95.25 205 TYR A CA 1
ATOM 1622 C C . TYR A 1 205 ? -14.362 -0.182 -5.499 1.00 95.25 205 TYR A C 1
ATOM 1624 O O . TYR A 1 205 ? -15.147 -0.966 -4.961 1.00 95.25 205 TYR A O 1
ATOM 1632 N N . TYR A 1 206 ? -13.048 -0.214 -5.255 1.00 94.00 206 TYR A N 1
ATOM 1633 C CA . TYR A 1 206 ? -12.453 -1.199 -4.351 1.00 94.00 206 TYR A CA 1
ATOM 1634 C C . TYR A 1 206 ? -12.801 -0.937 -2.884 1.00 94.00 206 TYR A C 1
ATOM 1636 O O . TYR A 1 206 ? -13.077 -1.893 -2.161 1.00 94.00 206 TYR A O 1
ATOM 1644 N N . VAL A 1 207 ? -12.866 0.325 -2.452 1.00 92.44 207 VAL A N 1
ATOM 1645 C CA . VAL A 1 207 ? -13.344 0.690 -1.107 1.00 92.44 207 VAL A CA 1
ATOM 1646 C C . VAL A 1 207 ? -14.801 0.258 -0.914 1.00 92.44 207 VAL A C 1
ATOM 1648 O O . VAL A 1 207 ? -15.138 -0.348 0.101 1.00 92.44 207 VAL A O 1
ATOM 1651 N N . ASP A 1 208 ? -15.663 0.481 -1.907 1.00 92.38 208 ASP A N 1
ATOM 1652 C CA . ASP A 1 208 ? -17.064 0.061 -1.872 1.00 92.38 208 ASP A CA 1
ATOM 1653 C C . ASP A 1 208 ? -17.233 -1.458 -1.921 1.00 92.38 208 ASP A C 1
ATOM 1655 O O . ASP A 1 208 ? -18.125 -2.009 -1.273 1.00 92.38 208 ASP A O 1
ATOM 1659 N N . ALA A 1 209 ? -16.413 -2.161 -2.703 1.00 91.69 209 ALA A N 1
ATOM 1660 C CA . ALA A 1 209 ? -16.378 -3.620 -2.707 1.00 91.69 209 ALA A CA 1
ATOM 1661 C C . ALA A 1 209 ? -15.966 -4.165 -1.331 1.00 91.69 209 ALA A C 1
ATOM 1663 O O . ALA A 1 209 ? -16.648 -5.037 -0.796 1.00 91.69 209 ALA A O 1
ATOM 1664 N N . HIS A 1 210 ? -14.923 -3.589 -0.730 1.00 90.75 210 HIS A N 1
ATOM 1665 C CA . HIS A 1 210 ? -14.426 -3.956 0.596 1.00 90.75 210 HIS A CA 1
ATOM 1666 C C . HIS A 1 210 ? -15.464 -3.712 1.696 1.00 90.75 210 HIS A C 1
ATOM 1668 O O . HIS A 1 210 ? -15.755 -4.593 2.506 1.00 90.75 210 HIS A O 1
ATOM 1674 N N . ARG A 1 211 ? -16.116 -2.545 1.670 1.00 90.00 211 ARG A N 1
ATOM 1675 C CA . ARG A 1 211 ? -17.232 -2.223 2.567 1.00 90.00 211 ARG A CA 1
ATOM 1676 C C . ARG A 1 211 ? -18.362 -3.249 2.447 1.00 90.00 211 ARG A C 1
ATOM 1678 O O . ARG A 1 211 ? -18.862 -3.742 3.453 1.00 90.00 211 ARG A O 1
ATOM 1685 N N . ARG A 1 212 ? -18.758 -3.606 1.220 1.00 89.25 212 ARG A N 1
ATOM 1686 C CA . ARG A 1 212 ? -19.818 -4.601 0.981 1.00 89.25 212 ARG A CA 1
ATOM 1687 C C . ARG A 1 212 ? -19.453 -5.993 1.496 1.00 89.25 212 ARG A C 1
ATOM 1689 O O . ARG A 1 212 ? -20.337 -6.665 2.018 1.00 89.25 212 ARG A O 1
ATOM 1696 N N . SER A 1 213 ? -18.189 -6.412 1.388 1.00 87.44 213 SER A N 1
ATOM 1697 C CA . SER A 1 213 ? -17.753 -7.710 1.923 1.00 87.44 213 SER A CA 1
ATOM 1698 C C . SER A 1 213 ? -17.776 -7.787 3.450 1.00 87.44 213 SER A C 1
ATOM 1700 O O . SER A 1 213 ? -17.923 -8.876 3.984 1.00 87.44 213 SER A O 1
ATOM 1702 N N . GLN A 1 214 ? -17.677 -6.656 4.155 1.00 83.50 214 GLN A N 1
ATOM 1703 C CA . GLN A 1 214 ? -17.753 -6.616 5.623 1.00 83.50 214 GLN A CA 1
ATOM 1704 C C . GLN A 1 214 ? -19.188 -6.574 6.153 1.00 83.50 214 GLN A C 1
ATOM 1706 O O . GLN A 1 214 ? -19.455 -7.035 7.255 1.00 83.50 214 GLN A O 1
ATOM 1711 N N . HIS A 1 215 ? -20.121 -6.034 5.365 1.00 72.75 215 HIS A N 1
ATOM 1712 C CA . HIS A 1 215 ? -21.547 -6.010 5.695 1.00 72.75 215 HIS A CA 1
ATOM 1713 C C . HIS A 1 215 ? -22.308 -7.251 5.217 1.00 72.75 215 HIS A C 1
ATOM 1715 O O . HIS A 1 215 ? -23.538 -7.253 5.284 1.00 72.75 215 HIS A O 1
ATOM 1721 N N . HIS A 1 216 ? -21.625 -8.298 4.739 1.00 54.09 216 HIS A N 1
ATOM 1722 C CA . HIS A 1 216 ? -22.246 -9.618 4.664 1.00 54.09 216 HIS A CA 1
ATOM 1723 C C . HIS A 1 216 ? -22.521 -10.089 6.094 1.00 54.09 216 HIS A C 1
ATOM 1725 O O . HIS A 1 216 ? -21.729 -10.776 6.726 1.00 54.09 216 HIS A O 1
ATOM 1731 N N . VAL A 1 217 ? -23.670 -9.653 6.610 1.00 49.19 217 VAL A N 1
ATOM 1732 C CA . VAL A 1 217 ? -24.457 -10.447 7.537 1.00 49.19 217 VAL A CA 1
ATOM 1733 C C . VAL A 1 217 ? -24.666 -11.757 6.799 1.00 49.19 217 VAL A C 1
ATOM 1735 O O . VAL A 1 217 ? -25.256 -11.740 5.715 1.00 49.19 217 VAL A O 1
ATOM 1738 N N . ASP A 1 218 ? -24.137 -12.854 7.334 1.00 44.97 218 ASP A N 1
ATOM 1739 C CA . ASP A 1 218 ? -24.603 -14.181 6.964 1.00 44.97 218 ASP A CA 1
ATOM 1740 C C . ASP A 1 218 ? -26.122 -14.145 7.153 1.00 44.97 218 ASP A C 1
ATOM 1742 O O . ASP A 1 218 ? -26.645 -14.223 8.265 1.00 44.97 218 ASP A O 1
ATOM 1746 N N . PHE A 1 219 ? -26.861 -13.912 6.069 1.00 47.88 219 PHE A N 1
ATOM 1747 C CA . PHE A 1 219 ? -28.220 -14.393 6.019 1.00 47.88 219 PHE A CA 1
ATOM 1748 C C . PHE A 1 219 ? -28.025 -15.898 6.067 1.00 47.88 219 PHE A C 1
ATOM 1750 O O . PHE A 1 219 ? -27.657 -16.490 5.053 1.00 47.88 219 PHE A O 1
ATOM 1757 N N . ASP A 1 220 ? -28.175 -16.472 7.264 1.00 47.06 220 ASP A N 1
ATOM 1758 C CA . ASP A 1 220 ? -28.419 -17.894 7.444 1.00 47.06 220 ASP A CA 1
ATOM 1759 C C . ASP A 1 220 ? -29.582 -18.214 6.507 1.00 47.06 220 ASP A C 1
ATOM 1761 O O . ASP A 1 220 ? -30.750 -17.955 6.808 1.00 47.06 220 ASP A O 1
ATOM 1765 N N . GLU A 1 221 ? -29.253 -18.662 5.296 1.00 47.19 221 GLU A N 1
ATOM 1766 C CA . GLU A 1 221 ? -30.229 -19.221 4.389 1.00 47.19 221 GLU A CA 1
ATOM 1767 C C . GLU A 1 221 ? -30.807 -20.399 5.173 1.00 47.19 221 GLU A C 1
ATOM 1769 O O . GLU A 1 221 ? -30.050 -21.314 5.522 1.00 47.19 221 GLU A O 1
ATOM 1774 N N . PRO A 1 222 ? -32.095 -20.346 5.568 1.00 52.53 222 PRO A N 1
ATOM 1775 C CA . PRO A 1 222 ? -32.646 -21.340 6.466 1.00 52.53 222 PRO A CA 1
ATOM 1776 C C . PRO A 1 222 ? -32.410 -22.694 5.824 1.00 52.53 222 PRO A C 1
ATOM 1778 O O . PRO A 1 222 ? -32.736 -22.906 4.650 1.00 52.53 222 PRO A O 1
ATOM 1781 N N . SER A 1 223 ? -31.802 -23.601 6.583 1.00 59.47 223 SER A N 1
ATOM 1782 C CA . SER A 1 223 ? -31.507 -24.930 6.070 1.00 59.47 223 SER A CA 1
ATOM 1783 C C . SER A 1 223 ? -32.795 -25.547 5.509 1.00 59.47 223 SER A C 1
ATOM 1785 O O . SER A 1 223 ? -33.888 -25.303 6.028 1.00 59.47 223 SER A O 1
ATOM 1787 N N . ILE A 1 224 ? -32.707 -26.384 4.468 1.00 60.53 224 ILE A N 1
ATOM 1788 C CA . ILE A 1 224 ? -33.886 -27.095 3.922 1.00 60.53 224 ILE A CA 1
ATOM 1789 C C . ILE A 1 224 ? -34.665 -27.791 5.058 1.00 60.53 224 ILE A C 1
ATOM 1791 O O . ILE A 1 224 ? -35.893 -27.834 5.058 1.00 60.53 224 ILE A O 1
ATOM 1795 N N . SER A 1 225 ? -33.947 -28.263 6.079 1.00 60.25 225 SER A N 1
ATOM 1796 C CA . SER A 1 225 ? -34.496 -28.843 7.304 1.00 60.25 225 SER A CA 1
ATOM 1797 C C . SER A 1 225 ? -35.334 -27.866 8.145 1.00 60.25 225 SER A C 1
ATOM 1799 O O . SER A 1 225 ? -36.352 -28.277 8.698 1.00 60.25 225 SER A O 1
ATOM 1801 N N . GLU A 1 226 ? -34.949 -26.593 8.251 1.00 54.38 226 GLU A N 1
ATOM 1802 C CA . GLU A 1 226 ? -35.731 -25.543 8.925 1.00 54.38 226 GLU A CA 1
ATOM 1803 C C . GLU A 1 226 ? -36.925 -25.082 8.094 1.00 54.38 226 GLU A C 1
ATOM 1805 O O . GLU A 1 226 ? -38.021 -24.945 8.640 1.00 54.38 226 GLU A O 1
ATOM 1810 N N . ALA A 1 227 ? -36.756 -24.945 6.777 1.00 59.84 227 ALA A N 1
ATOM 1811 C CA . ALA A 1 227 ? -37.851 -24.627 5.860 1.00 59.84 227 ALA A CA 1
ATOM 1812 C C . ALA A 1 227 ? -38.956 -25.705 5.874 1.00 59.84 227 ALA A C 1
ATOM 1814 O O . ALA A 1 227 ? -40.139 -25.389 5.742 1.00 59.84 227 ALA A O 1
ATOM 1815 N N . LEU A 1 228 ? -38.588 -26.975 6.091 1.00 59.50 228 LEU A N 1
ATOM 1816 C CA . LEU A 1 228 ? -39.528 -28.092 6.242 1.00 59.50 228 LEU A CA 1
ATOM 1817 C C . LEU A 1 228 ? -40.198 -28.153 7.626 1.00 59.50 228 LEU A C 1
ATOM 1819 O O . LEU A 1 228 ? -41.310 -28.666 7.737 1.00 59.50 228 LEU A O 1
ATOM 1823 N N . ARG A 1 229 ? -39.545 -27.656 8.687 1.00 59.75 229 ARG A N 1
ATOM 1824 C CA . ARG A 1 229 ? -40.087 -27.658 10.063 1.00 59.75 229 ARG A CA 1
ATOM 1825 C C . ARG A 1 229 ? -40.991 -26.462 10.354 1.00 59.75 229 ARG A C 1
ATOM 1827 O O . ARG A 1 229 ? -41.909 -26.586 11.162 1.00 59.75 229 ARG A O 1
ATOM 1834 N N . HIS A 1 230 ? -40.760 -25.337 9.683 1.00 51.59 230 HIS A N 1
ATOM 1835 C CA . HIS A 1 230 ? -41.546 -24.114 9.825 1.00 51.59 230 HIS A CA 1
ATOM 1836 C C . HIS A 1 230 ? -41.994 -23.592 8.452 1.00 51.59 230 HIS A C 1
ATOM 1838 O O . HIS A 1 230 ? -41.514 -22.549 8.006 1.00 51.59 230 HIS A O 1
ATOM 1844 N N . PRO A 1 231 ? -42.910 -24.298 7.761 1.00 51.53 231 PRO A N 1
ATOM 1845 C CA . PRO A 1 231 ? -43.389 -23.856 6.459 1.00 51.53 231 PRO A CA 1
ATOM 1846 C C . PRO A 1 231 ? -44.123 -22.519 6.608 1.00 51.53 231 PRO A C 1
ATOM 1848 O O . PRO A 1 231 ? -45.174 -22.436 7.246 1.00 51.53 231 PRO A O 1
ATOM 1851 N N . CYS A 1 232 ? -43.572 -21.460 6.018 1.00 52.78 232 CYS A N 1
ATOM 1852 C CA . CYS A 1 232 ? -44.252 -20.178 5.878 1.00 52.78 232 CYS A CA 1
ATOM 1853 C C . CYS A 1 232 ? -44.777 -20.025 4.443 1.00 52.78 232 CYS A C 1
ATOM 1855 O O . CYS A 1 232 ? -44.362 -20.733 3.524 1.00 52.78 232 CYS A O 1
ATOM 1857 N N . ALA A 1 233 ? -45.719 -19.103 4.229 1.00 53.16 233 ALA A N 1
ATOM 1858 C CA . ALA A 1 233 ? -46.418 -18.946 2.948 1.00 53.16 233 ALA A CA 1
ATOM 1859 C C . ALA A 1 233 ? -45.488 -18.682 1.739 1.00 53.16 233 ALA A C 1
ATOM 1861 O O . ALA A 1 233 ? -45.881 -18.935 0.603 1.00 53.16 233 ALA A O 1
ATOM 1862 N N . ALA A 1 234 ? -44.252 -18.220 1.970 1.00 51.38 234 ALA A N 1
ATOM 1863 C CA . ALA A 1 234 ? -43.242 -18.027 0.928 1.00 51.38 234 ALA A CA 1
ATOM 1864 C C . ALA A 1 234 ? -42.597 -19.342 0.437 1.00 51.38 234 ALA A C 1
ATOM 1866 O O . ALA A 1 234 ? -42.110 -19.395 -0.688 1.00 51.38 234 ALA A O 1
ATOM 1867 N N . THR A 1 235 ? -42.614 -20.409 1.242 1.00 49.66 235 THR A N 1
ATOM 1868 C CA . THR A 1 235 ? -42.053 -21.724 0.880 1.00 49.66 235 THR A CA 1
ATOM 1869 C C . THR A 1 235 ? -43.012 -22.536 0.001 1.00 49.66 235 THR A C 1
ATOM 1871 O O . THR A 1 235 ? -42.578 -23.366 -0.790 1.00 49.66 235 THR A O 1
ATOM 1874 N N . LEU A 1 236 ? -44.322 -22.281 0.105 1.00 46.22 236 LEU A N 1
ATOM 1875 C CA . LEU A 1 236 ? -45.370 -23.017 -0.617 1.00 46.22 236 LEU A CA 1
ATOM 1876 C C . LEU A 1 236 ? -45.742 -22.410 -1.980 1.00 46.22 236 LEU A C 1
ATOM 1878 O O . LEU A 1 236 ? -46.468 -23.041 -2.737 1.00 46.22 236 LEU A O 1
ATOM 1882 N N . SER A 1 237 ? -45.257 -21.214 -2.319 1.00 43.66 237 SER A N 1
ATOM 1883 C CA . SER A 1 237 ? -45.592 -20.520 -3.575 1.00 43.66 237 SER A CA 1
ATOM 1884 C C . SER A 1 237 ? -44.677 -20.867 -4.761 1.00 43.66 237 SER A C 1
ATOM 1886 O O . SER A 1 237 ? -44.785 -20.249 -5.820 1.00 43.66 237 SER A O 1
ATOM 1888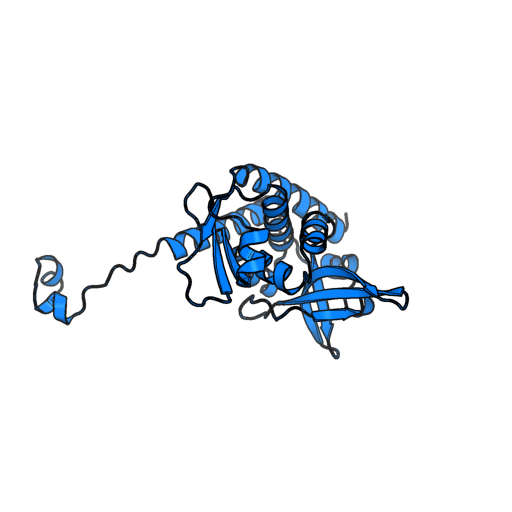 N N . ARG A 1 238 ? -43.784 -21.857 -4.607 1.00 45.38 238 ARG A N 1
ATOM 1889 C CA . ARG A 1 238 ? -42.933 -22.411 -5.682 1.00 45.38 238 ARG A CA 1
ATOM 1890 C C . ARG A 1 238 ? -43.142 -23.913 -5.939 1.00 45.38 238 ARG A C 1
ATOM 1892 O O . ARG A 1 238 ? -42.276 -24.537 -6.551 1.00 45.38 238 ARG A O 1
ATOM 1899 N N . LEU A 1 239 ? -44.269 -24.476 -5.497 1.00 43.06 239 LEU A N 1
ATOM 1900 C CA . LEU A 1 239 ? -44.755 -25.789 -5.939 1.00 43.06 239 LEU A CA 1
ATOM 1901 C C . LEU A 1 239 ? -45.906 -25.624 -6.932 1.00 43.06 239 LEU A C 1
ATOM 1903 O O . LEU A 1 239 ? -46.792 -24.784 -6.657 1.00 43.06 239 LEU A O 1
#

Radius of gyration: 21.11 Å; chains: 1; bounding box: 76×44×46 Å

pLDDT: mean 86.3, std 13.03, range [43.06, 97.88]

Secondary structure (DSSP, 8-state):
--HHHHHHHHHHHHHHHHHHHT-SPPEEEEPPPSSSSEEEEEEE-TTS-EEEEEEEEHHHHHHHS-TTPBPPHHHHHHHHHHHHHHTTB--HHHHHHHHHHHHHHHHHHHHH-SSHHHHHHHHH-TT-SEEEEEEETTEEEEEEEEEEEE-TTS-EEEEEEEBPTTT-PBPPPEEEEGGGBPPHHHHHHTSPBPPHHHHHHHHHHHHHHHHHHHS--------HHHHHHS--TTTSTT-